Protein AF-A0A7W9FIA7-F1 (afdb_monomer_lite)

pLDDT: mean 78.41, std 21.49, range [33.0, 98.56]

Sequence (270 aa):
MFSPNTTRRLTQAAALANTAAGDHGGQTLPERLDEQHLADILADVSPHAGEARPAGAEPSSSATLRSVRKLRAAIAGIWHDAAAEDAGAALAGINHLLSAAGPVQLILPGGPDGERPGTAATAPHAAGGPAAGSPARTPAVLDAGREGDPAEKELSTAFALALTDVALAGELTRLRTCSGEACDNAFVDLTRNRSKQFCDEANCANRAHVRAYRARRAAEAGDEETGAVSADRAVQQDAVRDRAPDGEGTKPGKKAKKDKGKKKSKKHKK

Radius of gyration: 35.42 Å; chains: 1; bounding box: 115×46×90 Å

Foldseek 3Di:
DDDPLLQQLQQLLLVLLQQDQFFAQNDGDHRRDDQVNLVVSLCSLCVPVVLLDPPPPPGDDPQLSVLSVVVSVLSLQLLVCLQVVNLVSNVVSLVVLVVVQPDKDWAFRPDPCSVPPPDDDDDDDDDDDDDDDDSVPGGTDIDTDPPDRRSSNSSSVSNSVSSVVCSVVVNSNQFHAAPADRRRRTDGQPDPVSPDRHDVPNPRVVVVVVVVVVVVVVVVVVVVVVVVVVVVVVVVVVVVVPDDDDDDDDDDDDDDDDDDDDDDDDDYDD

Secondary structure (DSSP, 8-state):
---HHHHHHHHHHHHHHHTSSEEETTEEE-----HHHHHHHHHHH-TTGGGTS-TT--S--HHHHHHHHHHHHHHHHHHHHHHTT-HHHHHHHHHHHHHHH-S-EEE-TTSGGGS-TT----------------GGGSPPEEEPPSSS-HHHHHHHHHHHHHHHHHHHTT-GGGEEE--STT---EEE--STTS---S-TTTTHHHHHHHHHHHHHHHHHHHHHHHHHHHHHHHHHHHHHHT-PPP------------------------

Structure (mmCIF, N/CA/C/O backbone):
data_AF-A0A7W9FIA7-F1
#
_entry.id   AF-A0A7W9FIA7-F1
#
loop_
_atom_site.group_PDB
_atom_site.id
_atom_site.type_symbol
_atom_site.label_atom_id
_atom_site.label_alt_id
_atom_site.label_comp_id
_atom_site.label_asym_id
_atom_site.label_entity_id
_atom_site.label_seq_id
_atom_site.pdbx_PDB_ins_code
_atom_site.Cartn_x
_atom_site.Cartn_y
_atom_site.Cartn_z
_atom_site.occupancy
_atom_site.B_iso_or_equiv
_atom_site.auth_seq_id
_atom_site.auth_comp_id
_atom_site.auth_asym_id
_atom_site.auth_atom_id
_atom_site.pdbx_PDB_model_num
ATOM 1 N N . MET A 1 1 ? 6.709 -14.454 8.652 1.00 81.25 1 MET A N 1
ATOM 2 C CA . MET A 1 1 ? 7.234 -13.074 8.750 1.00 81.25 1 MET A CA 1
ATOM 3 C C . MET A 1 1 ? 8.012 -12.830 7.474 1.00 81.25 1 MET A C 1
ATOM 5 O O . MET A 1 1 ? 8.758 -13.724 7.092 1.00 81.25 1 MET A O 1
ATOM 9 N N . PHE A 1 2 ? 7.759 -11.728 6.771 1.00 93.75 2 PHE A N 1
ATOM 10 C CA . PHE A 1 2 ? 8.399 -11.470 5.479 1.00 93.75 2 PHE A CA 1
ATOM 11 C C . PHE A 1 2 ? 9.890 -11.173 5.645 1.00 93.75 2 PHE A C 1
ATOM 13 O O . PHE A 1 2 ? 10.345 -10.856 6.747 1.00 93.75 2 PHE A O 1
ATOM 20 N N . SER A 1 3 ? 10.650 -11.253 4.551 1.00 93.94 3 SER A N 1
ATOM 21 C CA . SER A 1 3 ? 12.048 -10.821 4.571 1.00 93.94 3 SER A CA 1
ATOM 22 C C . SER A 1 3 ? 12.147 -9.333 4.965 1.00 93.94 3 SER A C 1
ATOM 24 O O . SER A 1 3 ? 11.195 -8.572 4.737 1.00 93.94 3 SER A O 1
ATOM 26 N N . PRO A 1 4 ? 13.278 -8.868 5.530 1.00 92.38 4 PRO A N 1
ATOM 27 C CA . PRO A 1 4 ? 13.478 -7.445 5.806 1.00 92.38 4 PRO A CA 1
ATOM 28 C C . PRO A 1 4 ? 13.307 -6.563 4.560 1.00 92.38 4 PRO A C 1
ATOM 30 O O . PRO A 1 4 ? 12.749 -5.472 4.650 1.00 92.38 4 PRO A O 1
ATOM 33 N N . ASN A 1 5 ? 13.721 -7.056 3.388 1.00 89.88 5 ASN A N 1
ATOM 34 C CA . ASN A 1 5 ? 13.588 -6.334 2.125 1.00 89.88 5 ASN A CA 1
ATOM 35 C C . ASN A 1 5 ? 12.118 -6.217 1.686 1.00 89.88 5 ASN A C 1
ATOM 37 O O . ASN A 1 5 ? 11.644 -5.110 1.440 1.00 89.88 5 ASN A O 1
ATOM 41 N N . THR A 1 6 ? 11.376 -7.331 1.696 1.00 94.38 6 THR A N 1
ATOM 42 C CA . THR A 1 6 ? 9.929 -7.360 1.421 1.00 94.38 6 THR A CA 1
ATOM 43 C C . THR A 1 6 ? 9.187 -6.421 2.374 1.00 94.38 6 THR A C 1
ATOM 45 O O . THR A 1 6 ? 8.389 -5.596 1.945 1.00 94.38 6 THR A O 1
ATOM 48 N N . THR A 1 7 ? 9.506 -6.481 3.670 1.00 95.88 7 THR A N 1
ATOM 49 C CA . THR A 1 7 ? 8.898 -5.624 4.699 1.00 95.88 7 THR A CA 1
ATOM 50 C C . THR A 1 7 ? 9.146 -4.142 4.421 1.00 95.88 7 THR A C 1
ATOM 52 O O . THR A 1 7 ? 8.212 -3.345 4.465 1.00 95.88 7 THR A O 1
ATOM 55 N N . ARG A 1 8 ? 10.389 -3.765 4.093 1.00 94.38 8 ARG A N 1
ATOM 56 C CA . ARG A 1 8 ? 10.744 -2.384 3.745 1.00 94.38 8 ARG A CA 1
ATOM 57 C C . ARG A 1 8 ? 9.970 -1.898 2.518 1.00 94.38 8 ARG A C 1
ATOM 59 O O . ARG A 1 8 ? 9.374 -0.828 2.579 1.00 94.38 8 ARG A O 1
ATOM 66 N N . ARG A 1 9 ? 9.914 -2.701 1.451 1.00 95.31 9 ARG A N 1
ATOM 67 C CA . ARG A 1 9 ? 9.201 -2.363 0.207 1.00 95.31 9 ARG A CA 1
ATOM 68 C C . ARG A 1 9 ? 7.697 -2.219 0.402 1.00 95.31 9 ARG A C 1
ATOM 70 O O . ARG A 1 9 ? 7.098 -1.314 -0.163 1.00 95.31 9 ARG A O 1
ATOM 77 N N . LEU A 1 10 ? 7.092 -3.065 1.231 1.00 97.25 10 LEU A N 1
ATOM 78 C CA . LEU A 1 10 ? 5.679 -2.954 1.593 1.00 97.25 10 LEU A CA 1
ATOM 79 C C . LEU A 1 10 ? 5.378 -1.649 2.341 1.00 97.25 10 LEU A C 1
ATOM 81 O O . LEU A 1 10 ? 4.408 -0.965 2.022 1.00 97.25 10 LEU A O 1
ATOM 85 N N . THR A 1 11 ? 6.226 -1.278 3.304 1.00 96.44 11 THR A N 1
ATOM 86 C CA . THR A 1 11 ? 6.101 0.001 4.017 1.00 96.44 11 THR A CA 1
ATOM 87 C C . THR A 1 11 ? 6.287 1.189 3.071 1.00 96.44 11 THR A C 1
ATOM 89 O O . THR A 1 11 ? 5.536 2.155 3.160 1.00 96.44 11 THR A O 1
ATOM 92 N N . GLN A 1 12 ? 7.235 1.112 2.133 1.00 95.94 12 GLN A N 1
ATOM 93 C CA . GLN A 1 12 ? 7.454 2.147 1.116 1.00 95.94 12 GLN A CA 1
ATOM 94 C C . GLN A 1 12 ? 6.272 2.276 0.146 1.00 95.94 12 GLN A C 1
ATOM 96 O O . GLN A 1 12 ? 5.863 3.390 -0.162 1.00 95.94 12 GLN A O 1
ATOM 101 N N . ALA A 1 13 ? 5.678 1.163 -0.293 1.00 97.69 13 ALA A N 1
ATOM 102 C CA . ALA A 1 13 ? 4.481 1.177 -1.132 1.00 97.69 13 ALA A CA 1
ATOM 103 C C . ALA A 1 13 ? 3.293 1.840 -0.414 1.00 97.69 13 ALA A C 1
ATOM 105 O O . ALA A 1 13 ? 2.605 2.673 -1.004 1.00 97.69 13 ALA A O 1
ATOM 106 N N . ALA A 1 14 ? 3.094 1.529 0.873 1.00 97.94 14 ALA A N 1
ATOM 107 C CA . ALA A 1 14 ? 2.083 2.185 1.700 1.00 97.94 14 ALA A CA 1
ATOM 108 C C . ALA A 1 14 ? 2.365 3.690 1.863 1.00 97.94 14 ALA A C 1
ATOM 110 O O . ALA A 1 14 ? 1.461 4.502 1.696 1.00 97.94 14 ALA A O 1
ATOM 111 N N . ALA A 1 15 ? 3.619 4.076 2.122 1.00 96.31 15 ALA A N 1
ATOM 112 C CA . ALA A 1 15 ? 4.010 5.481 2.215 1.00 96.31 15 ALA A CA 1
ATOM 113 C C . ALA A 1 15 ? 3.753 6.232 0.898 1.00 96.31 15 ALA A C 1
ATOM 115 O O . ALA A 1 15 ? 3.172 7.315 0.917 1.00 96.31 15 ALA A O 1
ATOM 116 N N . LEU A 1 16 ? 4.092 5.629 -0.251 1.00 97.50 16 LEU A N 1
ATOM 117 C CA . LEU A 1 16 ? 3.770 6.187 -1.562 1.00 97.50 16 LEU A CA 1
ATOM 118 C C . LEU A 1 16 ? 2.255 6.361 -1.717 1.00 97.50 16 LEU A C 1
ATOM 120 O O . LEU A 1 16 ? 1.829 7.450 -2.092 1.00 97.50 16 LEU A O 1
ATOM 124 N N . ALA A 1 17 ? 1.444 5.343 -1.403 1.00 97.75 17 ALA A N 1
ATOM 125 C CA . ALA A 1 17 ? -0.022 5.428 -1.437 1.00 97.75 17 ALA A CA 1
ATOM 126 C C . ALA A 1 17 ? -0.551 6.607 -0.605 1.00 97.75 17 ALA A C 1
ATOM 128 O O . ALA A 1 17 ? -1.396 7.370 -1.077 1.00 97.75 17 ALA A O 1
ATOM 129 N N . ASN A 1 18 ? 0.025 6.820 0.577 1.00 97.50 18 ASN A N 1
ATOM 130 C CA . ASN A 1 18 ? -0.406 7.853 1.512 1.00 97.50 18 ASN A CA 1
ATOM 131 C C . ASN A 1 18 ? -0.078 9.279 1.062 1.00 97.50 18 ASN A C 1
ATOM 133 O O . ASN A 1 18 ? -0.635 10.210 1.629 1.00 97.50 18 ASN A O 1
ATOM 137 N N . THR A 1 19 ? 0.757 9.486 0.037 1.00 97.12 19 THR A N 1
ATOM 138 C CA . THR A 1 19 ? 1.043 10.832 -0.508 1.00 97.12 19 THR A CA 1
ATOM 139 C C . THR A 1 19 ? -0.122 11.461 -1.281 1.00 97.12 19 THR A C 1
ATOM 141 O O . THR A 1 19 ? -0.045 12.638 -1.637 1.00 97.12 19 THR A O 1
ATOM 144 N N . ALA A 1 20 ? -1.176 10.695 -1.584 1.00 97.19 20 ALA A N 1
ATOM 145 C CA . ALA A 1 20 ? -2.362 11.211 -2.259 1.00 97.19 20 ALA A CA 1
ATOM 146 C C . ALA A 1 20 ? -3.041 12.326 -1.447 1.00 97.19 20 ALA A C 1
ATOM 148 O O . ALA A 1 20 ? -2.877 12.414 -0.234 1.00 97.19 20 ALA A O 1
ATOM 149 N N . ALA A 1 21 ? -3.806 13.181 -2.128 1.00 97.00 21 ALA A N 1
ATOM 150 C CA . ALA A 1 21 ? -4.705 14.102 -1.443 1.00 97.00 21 ALA A CA 1
ATOM 151 C C . ALA A 1 21 ? -5.824 13.315 -0.744 1.00 97.00 21 ALA A C 1
ATOM 153 O O . ALA A 1 21 ? -6.321 12.338 -1.309 1.00 97.00 21 ALA A O 1
ATOM 154 N N . GLY A 1 22 ? -6.251 13.766 0.431 1.00 96.31 22 GLY A N 1
ATOM 155 C CA . GLY A 1 22 ? -7.293 13.086 1.197 1.00 96.31 22 GLY A CA 1
ATOM 156 C C . GLY A 1 22 ? -7.186 13.345 2.689 1.00 96.31 22 GLY A C 1
ATOM 157 O O . GLY A 1 22 ? -6.478 14.256 3.124 1.00 96.31 22 GLY A O 1
ATOM 158 N N . ASP A 1 23 ? -7.903 12.548 3.471 1.00 97.31 23 ASP A N 1
ATOM 159 C CA . ASP A 1 23 ? -7.892 12.671 4.918 1.00 97.31 23 ASP A CA 1
ATOM 160 C C . ASP A 1 23 ? -6.735 11.867 5.525 1.00 97.31 23 ASP A C 1
ATOM 162 O O . ASP A 1 23 ? -6.577 10.669 5.299 1.00 97.31 23 ASP A O 1
ATOM 166 N N . HIS A 1 24 ? -5.922 12.529 6.344 1.00 96.69 24 HIS A N 1
ATOM 167 C CA . HIS A 1 24 ? -4.759 11.962 7.015 1.00 96.69 24 HIS A CA 1
ATOM 168 C C . HIS A 1 24 ? -4.768 12.376 8.487 1.00 96.69 24 HIS A C 1
ATOM 170 O O . HIS A 1 24 ? -4.378 13.480 8.867 1.00 96.69 24 HIS A O 1
ATOM 176 N N . GLY A 1 25 ? -5.230 11.471 9.348 1.00 93.94 25 GLY A N 1
ATOM 177 C CA . GLY A 1 25 ? -5.204 11.648 10.800 1.00 93.94 25 GLY A CA 1
ATOM 178 C C . GLY A 1 25 ? -5.944 12.883 11.307 1.00 93.94 25 GLY A C 1
ATOM 179 O O . GLY A 1 25 ? -5.463 13.552 12.221 1.00 93.94 25 GLY A O 1
ATOM 180 N N . GLY A 1 26 ? -7.134 13.154 10.776 1.00 93.69 26 GLY A N 1
ATOM 181 C CA . GLY A 1 26 ? -7.979 14.274 11.185 1.00 93.69 26 GLY A CA 1
ATOM 182 C C . GLY A 1 26 ? -7.749 15.564 10.406 1.00 93.69 26 GLY A C 1
ATOM 183 O O . GLY A 1 26 ? -8.310 16.589 10.789 1.00 93.69 26 GLY A O 1
ATOM 184 N N . GLN A 1 27 ? -6.916 15.537 9.368 1.00 93.88 27 GLN A N 1
ATOM 185 C CA . GLN A 1 27 ? -6.635 16.680 8.505 1.00 93.88 27 GLN A CA 1
ATOM 186 C C . GLN A 1 27 ? -6.808 16.277 7.047 1.00 93.88 27 GLN A C 1
ATOM 188 O O . GLN A 1 27 ? -6.265 15.258 6.635 1.00 93.88 27 GLN A O 1
ATOM 193 N N . THR A 1 28 ? -7.485 17.098 6.252 1.00 97.00 28 THR A N 1
ATOM 194 C CA . THR A 1 28 ? -7.482 16.938 4.796 1.00 97.00 28 THR A CA 1
ATOM 195 C C . THR A 1 28 ? -6.206 17.568 4.243 1.00 97.00 28 THR A C 1
ATOM 197 O O . THR A 1 28 ? -6.028 18.786 4.324 1.00 97.00 28 THR A O 1
ATOM 200 N N . LEU A 1 29 ? -5.294 16.751 3.719 1.00 96.25 29 LEU A N 1
ATOM 201 C CA . LEU A 1 29 ? -4.033 17.209 3.136 1.00 96.25 29 LEU A CA 1
ATOM 202 C C . LEU A 1 29 ? -4.127 17.237 1.603 1.00 96.25 29 LEU A C 1
ATOM 204 O O . LEU A 1 29 ? -4.832 16.416 1.008 1.00 96.25 29 LEU A O 1
ATOM 208 N N . PRO A 1 30 ? -3.409 18.163 0.942 1.00 96.94 30 PRO A N 1
ATOM 209 C CA . PRO A 1 30 ? -3.307 18.170 -0.510 1.00 96.94 30 PRO A CA 1
ATOM 210 C C . PRO A 1 30 ? -2.441 17.006 -1.013 1.00 96.94 30 PRO A C 1
ATOM 212 O O . PRO A 1 30 ? -1.851 16.256 -0.239 1.00 96.94 30 PRO A O 1
ATOM 215 N N . GLU A 1 31 ? -2.341 16.895 -2.336 1.00 95.75 31 GLU A N 1
ATOM 216 C CA . GLU A 1 31 ? -1.360 16.059 -3.032 1.00 95.75 31 GLU A CA 1
ATOM 217 C C . GLU A 1 31 ? 0.066 16.391 -2.552 1.00 95.75 31 GLU A C 1
ATOM 219 O O . GLU A 1 31 ? 0.477 17.549 -2.635 1.00 95.75 31 GLU A O 1
ATOM 224 N N . ARG A 1 32 ? 0.809 15.392 -2.051 1.00 95.62 32 ARG A N 1
ATOM 225 C CA . ARG A 1 32 ? 2.154 15.565 -1.459 1.00 95.62 32 ARG A CA 1
ATOM 226 C C . ARG A 1 32 ? 3.286 14.944 -2.277 1.00 95.62 32 ARG A C 1
ATOM 228 O O . ARG A 1 32 ? 4.440 15.045 -1.867 1.00 95.62 32 ARG A O 1
ATOM 235 N N . LEU A 1 33 ? 2.981 14.273 -3.391 1.00 95.62 33 LEU A N 1
ATOM 236 C CA . LEU A 1 33 ? 4.002 13.724 -4.280 1.00 95.62 33 LE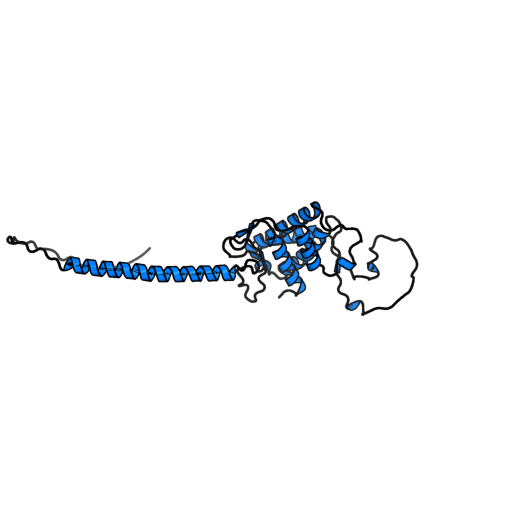U A CA 1
ATOM 237 C C . LEU A 1 33 ? 4.467 14.795 -5.275 1.00 95.62 33 LEU A C 1
ATOM 239 O O . LEU A 1 33 ? 3.781 15.072 -6.269 1.00 95.62 33 LEU A O 1
ATOM 243 N N . ASP A 1 34 ? 5.640 15.361 -5.012 1.00 93.25 34 ASP A N 1
ATOM 244 C CA . ASP A 1 34 ? 6.383 16.261 -5.897 1.00 93.25 34 ASP A CA 1
ATOM 245 C C . ASP A 1 34 ? 7.700 15.622 -6.382 1.00 93.25 34 ASP A C 1
ATOM 247 O O . ASP A 1 34 ? 7.972 14.448 -6.123 1.00 93.25 34 ASP A O 1
ATOM 251 N N . GLU A 1 35 ? 8.486 16.373 -7.158 1.00 89.62 35 GLU A N 1
ATOM 252 C CA . GLU A 1 35 ? 9.727 15.886 -7.776 1.00 89.62 35 GLU A CA 1
ATOM 253 C C . GLU A 1 35 ? 10.786 15.504 -6.733 1.00 89.62 35 GLU A C 1
ATOM 255 O O . GLU A 1 35 ? 11.460 14.485 -6.891 1.00 89.62 35 GLU A O 1
ATOM 260 N N . GLN A 1 36 ? 10.895 16.277 -5.646 1.00 89.06 36 GLN A N 1
ATOM 261 C CA . GLN A 1 36 ? 11.854 16.013 -4.576 1.00 89.06 36 GLN A CA 1
ATOM 262 C C . GLN A 1 36 ? 11.455 14.761 -3.794 1.00 89.06 36 GLN A C 1
ATOM 264 O O . GLN A 1 36 ? 12.271 13.864 -3.600 1.00 89.06 36 GLN A O 1
ATOM 269 N N . HIS A 1 37 ? 10.181 14.656 -3.419 1.00 91.31 37 HIS A N 1
ATOM 270 C CA . HIS A 1 37 ? 9.662 13.497 -2.703 1.00 91.31 37 HIS A CA 1
ATOM 271 C C . HIS A 1 37 ? 9.796 12.217 -3.543 1.00 91.31 37 HIS A C 1
ATOM 273 O O . HIS A 1 37 ? 10.133 11.156 -3.019 1.00 91.31 37 HIS A O 1
ATOM 279 N N . LEU A 1 38 ? 9.580 12.299 -4.862 1.00 91.56 38 LEU A N 1
ATOM 280 C CA . LEU A 1 38 ? 9.822 11.174 -5.764 1.00 91.56 38 LEU A CA 1
ATOM 281 C C . LEU A 1 38 ? 11.303 10.766 -5.787 1.00 91.56 38 LEU A C 1
ATOM 283 O O . LEU A 1 38 ? 11.600 9.570 -5.746 1.00 91.56 38 LEU A O 1
ATOM 287 N N . ALA A 1 39 ? 12.225 11.729 -5.849 1.00 88.31 39 ALA A N 1
ATOM 288 C CA . ALA A 1 39 ? 13.659 11.448 -5.820 1.00 88.31 39 ALA A CA 1
ATOM 289 C C . ALA A 1 39 ? 14.071 10.736 -4.521 1.00 88.31 39 ALA A C 1
ATOM 291 O O . ALA A 1 39 ? 14.795 9.739 -4.578 1.00 88.31 39 ALA A O 1
ATOM 292 N N . ASP A 1 40 ? 13.543 11.184 -3.379 1.00 89.38 40 ASP A N 1
ATOM 293 C CA . ASP A 1 40 ? 13.797 10.571 -2.074 1.00 89.38 40 ASP A CA 1
ATOM 294 C C . ASP A 1 40 ? 13.293 9.116 -2.035 1.00 89.38 40 ASP A C 1
ATOM 296 O O . ASP A 1 40 ? 14.033 8.212 -1.647 1.00 89.38 40 ASP A O 1
ATOM 300 N N . ILE A 1 41 ? 12.072 8.859 -2.526 1.00 90.50 41 ILE A N 1
ATOM 301 C CA . ILE A 1 41 ? 11.492 7.506 -2.605 1.00 90.50 41 ILE A CA 1
ATOM 302 C C . ILE A 1 41 ? 12.340 6.584 -3.493 1.00 90.50 41 ILE A C 1
ATOM 304 O O . ILE A 1 41 ? 12.569 5.429 -3.132 1.00 90.50 41 ILE A O 1
ATOM 308 N N . LEU A 1 42 ? 12.805 7.063 -4.651 1.00 88.00 42 LEU A N 1
ATOM 309 C CA . LEU A 1 42 ? 13.625 6.268 -5.573 1.00 88.00 42 LEU A CA 1
ATOM 310 C C . LEU A 1 42 ? 14.992 5.924 -4.975 1.00 88.00 42 LEU A C 1
ATOM 312 O O . LEU A 1 42 ? 15.408 4.765 -5.038 1.00 88.00 42 LEU A O 1
ATOM 316 N N . ALA A 1 43 ? 15.659 6.901 -4.352 1.00 85.25 43 ALA A N 1
ATOM 317 C CA . ALA A 1 43 ? 16.921 6.683 -3.645 1.00 85.25 43 ALA A CA 1
ATOM 318 C C . ALA A 1 43 ? 16.768 5.624 -2.544 1.00 85.25 43 ALA A C 1
ATOM 320 O O . ALA A 1 43 ? 17.650 4.791 -2.324 1.00 85.25 43 ALA A O 1
ATOM 321 N N . ASP A 1 44 ? 15.609 5.613 -1.893 1.00 84.44 44 ASP A N 1
ATOM 322 C CA . ASP A 1 44 ? 15.274 4.630 -0.886 1.00 84.44 44 ASP A CA 1
ATOM 323 C C . ASP A 1 44 ? 14.992 3.244 -1.485 1.00 84.44 44 ASP A C 1
ATOM 325 O O . ASP A 1 44 ? 15.522 2.241 -1.004 1.00 84.44 44 ASP A O 1
ATOM 329 N N . VAL A 1 45 ? 14.162 3.125 -2.518 1.00 84.06 45 VAL A N 1
ATOM 330 C CA . VAL A 1 45 ? 13.793 1.819 -3.098 1.00 84.06 45 VAL A CA 1
ATOM 331 C C . VAL A 1 45 ? 15.005 1.107 -3.706 1.00 84.06 45 VAL A C 1
ATOM 333 O O . VAL A 1 45 ? 15.155 -0.107 -3.514 1.00 84.06 45 VAL A O 1
ATOM 336 N N . SER A 1 46 ? 15.902 1.866 -4.335 1.00 74.12 46 SER A N 1
ATOM 337 C CA . SER A 1 46 ? 17.089 1.348 -5.011 1.00 74.12 46 SER A CA 1
ATOM 338 C C . SER A 1 46 ? 18.351 2.132 -4.635 1.00 74.12 46 SER A C 1
ATOM 340 O O . SER A 1 46 ? 18.877 2.903 -5.441 1.00 74.12 46 SER A O 1
ATOM 342 N N . PRO A 1 47 ? 18.930 1.879 -3.448 1.00 66.00 47 PRO A N 1
ATOM 343 C CA . PRO A 1 47 ? 20.113 2.608 -2.983 1.00 66.00 47 PRO A CA 1
ATOM 344 C C . PRO A 1 47 ? 21.350 2.395 -3.872 1.00 66.00 47 PRO A C 1
ATOM 346 O O . PRO A 1 47 ? 22.286 3.186 -3.828 1.00 66.00 47 PRO A O 1
ATOM 349 N N . HIS A 1 48 ? 21.352 1.340 -4.696 1.00 59.09 48 HIS A N 1
ATOM 350 C CA . HIS A 1 48 ? 22.444 0.987 -5.608 1.00 59.09 48 HIS A CA 1
ATOM 351 C C . HIS A 1 48 ? 22.157 1.321 -7.084 1.00 59.09 48 HIS A C 1
ATOM 353 O O . HIS A 1 48 ? 22.995 1.054 -7.941 1.00 59.09 48 HIS A O 1
ATOM 359 N N . ALA A 1 49 ? 21.001 1.913 -7.417 1.00 55.59 49 ALA A N 1
ATOM 360 C CA . ALA A 1 49 ? 20.675 2.262 -8.807 1.00 55.59 49 ALA A CA 1
ATOM 361 C C . ALA A 1 49 ? 21.570 3.377 -9.376 1.00 55.59 49 ALA A C 1
ATOM 363 O O . ALA A 1 49 ? 21.782 3.435 -10.588 1.00 55.59 49 ALA A O 1
ATOM 364 N N . GLY A 1 50 ? 22.137 4.234 -8.517 1.00 47.25 50 GLY A N 1
ATOM 365 C CA . GLY A 1 50 ? 23.004 5.347 -8.921 1.00 47.25 50 GLY A CA 1
ATOM 366 C C . GLY A 1 50 ? 24.264 4.934 -9.693 1.00 47.25 50 GLY A C 1
ATOM 367 O O . GLY A 1 50 ? 24.775 5.734 -10.469 1.00 47.25 50 GLY A O 1
ATOM 368 N N . GLU A 1 51 ? 24.730 3.690 -9.547 1.00 46.38 51 GLU A N 1
ATOM 369 C CA . GLU A 1 51 ? 25.917 3.173 -10.248 1.00 46.38 51 GLU A CA 1
ATOM 370 C C . GLU A 1 51 ? 25.592 2.580 -11.633 1.00 46.38 51 GLU A C 1
ATOM 372 O O . GLU A 1 51 ? 26.467 2.499 -12.491 1.00 46.38 51 GLU A O 1
ATOM 377 N N . ALA A 1 52 ? 24.333 2.192 -11.873 1.00 42.84 52 ALA A N 1
ATOM 378 C CA . ALA A 1 52 ? 23.881 1.530 -13.104 1.00 42.84 52 ALA A CA 1
ATOM 379 C C . ALA A 1 52 ? 23.014 2.427 -14.011 1.00 42.84 52 ALA A C 1
ATOM 381 O O . ALA A 1 52 ? 22.646 2.027 -15.121 1.00 42.84 52 ALA A O 1
ATOM 382 N N . ARG A 1 53 ? 22.657 3.636 -13.559 1.00 48.31 53 ARG A N 1
ATOM 383 C CA . ARG A 1 53 ? 21.786 4.540 -14.316 1.00 48.31 53 ARG A CA 1
ATOM 384 C C . ARG A 1 53 ? 22.561 5.144 -15.495 1.00 48.31 53 ARG A C 1
ATOM 386 O O . ARG A 1 53 ? 23.616 5.740 -15.280 1.00 48.31 53 ARG A O 1
ATOM 393 N N . PRO A 1 54 ? 22.072 5.026 -16.743 1.00 44.69 54 PRO A N 1
ATOM 394 C CA . PRO A 1 54 ? 22.735 5.659 -17.875 1.00 44.69 54 PRO A CA 1
ATOM 395 C C . PRO A 1 54 ? 22.796 7.174 -17.650 1.00 44.69 54 PRO A C 1
ATOM 397 O O . PRO A 1 54 ? 21.780 7.809 -17.351 1.00 44.69 54 PRO A O 1
ATOM 400 N N . ALA A 1 55 ? 23.997 7.740 -17.785 1.00 35.25 55 ALA A N 1
ATOM 401 C CA . ALA A 1 55 ? 24.233 9.175 -17.704 1.00 35.25 55 ALA A CA 1
ATOM 402 C C . ALA A 1 55 ? 23.328 9.900 -18.721 1.00 35.25 55 ALA A C 1
ATOM 404 O O . ALA A 1 55 ? 23.487 9.717 -19.926 1.00 35.25 55 ALA A O 1
ATOM 405 N N . GLY A 1 56 ? 22.347 10.672 -18.235 1.00 43.00 56 GLY A N 1
ATOM 406 C CA . GLY A 1 56 ? 21.439 11.472 -19.072 1.00 43.00 56 GLY A CA 1
ATOM 407 C C . GLY A 1 56 ? 19.934 11.298 -18.823 1.00 43.00 56 GLY A C 1
ATOM 408 O O . GLY A 1 56 ? 19.144 11.999 -19.450 1.00 43.00 56 GLY A O 1
ATOM 409 N N . ALA A 1 57 ? 19.501 10.408 -17.922 1.00 51.69 57 ALA A N 1
ATOM 410 C CA . ALA A 1 57 ? 18.098 10.353 -17.497 1.00 51.69 57 ALA A CA 1
ATOM 411 C C . ALA A 1 57 ? 17.810 11.455 -16.463 1.00 51.69 57 ALA A C 1
ATOM 413 O O . ALA A 1 57 ? 17.853 11.186 -15.259 1.00 51.69 57 ALA A O 1
ATOM 414 N N . GLU A 1 58 ? 17.551 12.677 -16.942 1.00 49.47 58 GLU A N 1
ATOM 415 C CA . GLU A 1 58 ? 17.091 13.818 -16.135 1.00 49.47 58 GLU A CA 1
ATOM 416 C C . GLU A 1 58 ? 16.009 13.354 -15.136 1.00 49.47 58 GLU A C 1
ATOM 418 O O . GLU A 1 58 ? 14.994 12.775 -15.549 1.00 49.47 58 GLU A O 1
ATOM 423 N N . PRO A 1 59 ? 16.230 13.509 -13.820 1.00 51.78 59 PRO A N 1
ATOM 424 C CA . PRO A 1 59 ? 15.270 13.077 -12.823 1.00 51.78 59 PRO A CA 1
ATOM 425 C C . PRO A 1 59 ? 14.027 13.968 -12.882 1.00 51.78 59 PRO A C 1
ATOM 427 O O . PRO A 1 59 ? 14.102 15.182 -12.766 1.00 51.78 59 PRO A O 1
ATOM 430 N N . SER A 1 60 ? 12.879 13.306 -13.013 1.00 64.69 60 SER A N 1
ATOM 431 C CA . SER A 1 60 ? 11.537 13.839 -12.786 1.00 64.69 60 SER A CA 1
ATOM 432 C C . SER A 1 60 ? 11.070 14.942 -13.740 1.00 64.69 60 SER A C 1
ATOM 434 O O . SER A 1 60 ? 11.106 16.128 -13.448 1.00 64.69 60 SER A O 1
ATOM 436 N N . SER A 1 61 ? 10.485 14.518 -14.862 1.00 78.94 61 SER A N 1
ATOM 437 C CA . SER A 1 61 ? 9.605 15.381 -15.655 1.00 78.94 61 SER A CA 1
ATOM 438 C C . SER A 1 61 ? 8.172 15.375 -15.094 1.00 78.94 61 SER A C 1
ATOM 440 O O . SER A 1 61 ? 7.739 14.422 -14.441 1.00 78.94 61 SER A O 1
ATOM 442 N N . SER A 1 62 ? 7.355 16.373 -15.447 1.00 85.69 62 SER A N 1
ATOM 443 C CA . SER A 1 62 ? 5.909 16.359 -15.144 1.00 85.69 62 SER A CA 1
ATOM 444 C C . SER A 1 62 ? 5.172 15.109 -15.672 1.00 85.69 62 SER A C 1
ATOM 446 O O . SER A 1 62 ? 4.125 14.728 -15.136 1.00 85.69 62 SER A O 1
ATOM 448 N N . ALA A 1 63 ? 5.708 14.446 -16.705 1.00 90.25 63 ALA A N 1
ATOM 449 C CA . ALA A 1 63 ? 5.197 13.177 -17.217 1.00 90.25 63 ALA A CA 1
ATOM 450 C C . ALA A 1 63 ? 5.534 12.003 -16.282 1.00 90.25 63 ALA A C 1
ATOM 452 O O . ALA A 1 63 ? 4.656 11.186 -16.006 1.00 90.25 63 ALA A O 1
ATOM 453 N N . THR A 1 64 ? 6.748 11.970 -15.726 1.00 91.50 64 THR A N 1
ATOM 454 C CA . THR A 1 64 ? 7.189 10.994 -14.715 1.00 91.50 64 THR A CA 1
ATOM 455 C C . THR A 1 64 ? 6.277 11.030 -13.494 1.00 91.50 64 THR A C 1
ATOM 457 O O . THR A 1 64 ? 5.693 10.011 -13.128 1.00 91.50 64 THR A O 1
ATOM 460 N N . LEU A 1 65 ? 6.044 12.217 -12.921 1.00 94.12 65 LEU A N 1
ATOM 461 C CA . LEU A 1 65 ? 5.122 12.367 -11.789 1.00 94.12 65 LEU A CA 1
ATOM 462 C C . LEU A 1 65 ? 3.711 11.871 -12.119 1.00 94.12 65 LEU A C 1
ATOM 464 O O . LEU A 1 65 ? 3.054 11.262 -11.278 1.00 94.12 65 LEU A O 1
ATOM 468 N N . ARG A 1 66 ? 3.229 12.095 -13.346 1.00 95.06 66 ARG A N 1
ATOM 469 C CA . ARG A 1 66 ? 1.912 11.608 -13.778 1.00 95.06 66 ARG A CA 1
ATOM 470 C C . ARG A 1 66 ? 1.858 10.079 -13.812 1.00 95.06 66 ARG A C 1
ATOM 472 O O . ARG A 1 66 ? 0.885 9.504 -13.325 1.00 95.06 66 ARG A O 1
ATOM 479 N N . SER A 1 67 ? 2.895 9.435 -14.342 1.00 93.75 67 SER A N 1
ATOM 480 C CA . SER A 1 67 ? 3.024 7.974 -14.364 1.00 93.75 67 SER A CA 1
ATOM 481 C C . SER A 1 67 ? 3.084 7.396 -12.949 1.00 93.75 67 SER A C 1
ATOM 483 O O . SER A 1 67 ? 2.317 6.489 -12.627 1.00 93.75 67 SER A O 1
ATOM 485 N N . VAL A 1 68 ? 3.892 7.982 -12.059 1.00 95.62 68 VAL A N 1
ATOM 486 C CA . VAL A 1 68 ? 4.000 7.520 -10.666 1.00 95.62 68 VAL A CA 1
ATOM 487 C C . VAL A 1 68 ? 2.705 7.757 -9.882 1.00 95.62 68 VAL A C 1
ATOM 489 O O . VAL A 1 68 ? 2.300 6.897 -9.107 1.00 95.62 68 VAL A O 1
ATOM 492 N N . ARG A 1 69 ? 1.976 8.856 -10.115 1.00 96.94 69 ARG A N 1
ATOM 493 C CA . ARG A 1 69 ? 0.647 9.069 -9.506 1.00 96.94 69 ARG A CA 1
ATOM 494 C C . ARG A 1 69 ? -0.373 8.021 -9.958 1.00 96.94 69 ARG A C 1
ATOM 496 O O . ARG A 1 69 ? -1.198 7.596 -9.151 1.00 96.94 69 ARG A O 1
ATOM 503 N N . LYS A 1 70 ? -0.306 7.570 -11.217 1.00 96.44 70 LYS A N 1
ATOM 504 C CA . LYS A 1 70 ? -1.138 6.463 -11.716 1.00 96.44 7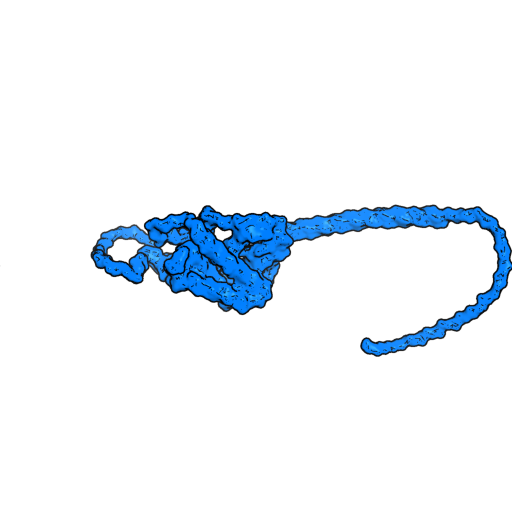0 LYS A CA 1
ATOM 505 C C . LYS A 1 70 ? -0.776 5.142 -11.030 1.00 96.44 70 LYS A C 1
ATOM 507 O O . LYS A 1 70 ? -1.676 4.437 -10.579 1.00 96.44 70 LYS A O 1
ATOM 512 N N . LEU A 1 71 ? 0.518 4.842 -10.901 1.00 96.56 71 LEU A N 1
ATOM 513 C CA . LEU A 1 71 ? 1.009 3.686 -10.143 1.00 96.56 71 LEU A CA 1
ATOM 514 C C . LEU A 1 71 ? 0.535 3.736 -8.684 1.00 96.56 71 LEU A C 1
ATOM 516 O O . LEU A 1 71 ? -0.024 2.765 -8.181 1.00 96.56 71 LEU A O 1
ATOM 520 N N . ARG A 1 72 ? 0.682 4.886 -8.022 1.00 97.62 72 ARG A N 1
ATOM 521 C CA . ARG A 1 72 ? 0.214 5.106 -6.651 1.00 97.62 72 ARG A CA 1
ATOM 522 C C . ARG A 1 72 ? -1.276 4.811 -6.500 1.00 97.62 72 ARG A C 1
ATOM 524 O O . ARG A 1 72 ? -1.657 4.150 -5.542 1.00 97.62 72 ARG A O 1
ATOM 531 N N . ALA A 1 73 ? -2.112 5.283 -7.426 1.00 97.62 73 ALA A N 1
ATOM 532 C CA . ALA A 1 73 ? -3.547 5.014 -7.388 1.00 97.62 73 ALA A CA 1
ATOM 533 C C . ALA A 1 73 ? -3.852 3.508 -7.495 1.00 97.62 73 ALA A C 1
ATOM 535 O O . ALA A 1 73 ? -4.703 3.007 -6.765 1.00 97.62 73 ALA A O 1
ATOM 536 N N . ALA A 1 74 ? -3.121 2.774 -8.342 1.00 97.88 74 ALA A N 1
ATOM 537 C CA . ALA A 1 74 ? -3.249 1.319 -8.433 1.00 97.88 74 ALA A CA 1
ATOM 538 C C . ALA A 1 74 ? -2.831 0.617 -7.127 1.00 97.88 74 ALA A C 1
ATOM 540 O O . ALA A 1 74 ? -3.528 -0.278 -6.659 1.00 97.88 74 ALA A O 1
ATOM 541 N N . ILE A 1 75 ? -1.734 1.059 -6.503 1.00 98.25 75 ILE A N 1
ATOM 542 C CA . ILE A 1 75 ? -1.277 0.550 -5.200 1.00 98.25 75 ILE A CA 1
ATOM 543 C C . ILE A 1 75 ? -2.330 0.814 -4.115 1.00 98.25 75 ILE A C 1
ATOM 545 O O . ILE A 1 75 ? -2.691 -0.103 -3.384 1.00 98.25 75 ILE A O 1
ATOM 549 N N . ALA A 1 76 ? -2.866 2.034 -4.031 1.00 97.88 76 ALA A N 1
ATOM 550 C CA . ALA A 1 76 ? -3.912 2.378 -3.069 1.00 97.88 76 ALA A CA 1
ATOM 551 C C . ALA A 1 76 ? -5.172 1.512 -3.251 1.00 97.88 76 ALA A C 1
ATOM 553 O O . ALA A 1 76 ? -5.742 1.052 -2.263 1.00 97.88 76 ALA A O 1
ATOM 554 N N . GLY A 1 77 ? -5.555 1.222 -4.502 1.00 98.12 77 GLY A N 1
ATOM 555 C CA . GLY A 1 77 ? -6.650 0.302 -4.822 1.00 98.12 77 GLY A CA 1
ATOM 556 C C . GLY A 1 77 ? -6.443 -1.102 -4.248 1.00 98.12 77 GLY A C 1
ATOM 557 O O . GLY A 1 77 ? -7.341 -1.633 -3.609 1.00 98.12 77 GLY A O 1
ATOM 558 N N . ILE A 1 78 ? -5.233 -1.663 -4.356 1.00 98.56 78 ILE A N 1
ATOM 559 C CA . ILE A 1 78 ? -4.913 -2.986 -3.782 1.00 98.56 78 ILE A CA 1
ATOM 560 C C . ILE A 1 78 ? -5.115 -2.999 -2.263 1.00 98.56 78 ILE A C 1
ATOM 562 O O . ILE A 1 78 ? -5.646 -3.966 -1.721 1.00 98.56 78 ILE A O 1
ATOM 566 N N . TRP A 1 79 ? -4.704 -1.934 -1.567 1.00 98.31 79 TRP A N 1
ATOM 567 C CA . TRP A 1 79 ? -4.937 -1.812 -0.124 1.00 98.31 79 TRP A CA 1
ATOM 568 C C . TRP A 1 79 ? -6.419 -1.698 0.214 1.00 98.31 79 TRP A C 1
ATOM 570 O O . TRP A 1 79 ? -6.858 -2.307 1.187 1.00 98.31 79 TRP A O 1
ATOM 580 N N . HIS A 1 80 ? -7.176 -0.931 -0.569 1.00 97.62 80 HIS A N 1
ATOM 581 C CA . HIS A 1 80 ? -8.617 -0.793 -0.394 1.00 97.62 80 HIS A CA 1
ATOM 582 C C . HIS A 1 80 ? -9.329 -2.143 -0.560 1.00 97.62 80 HIS A C 1
ATOM 584 O O . HIS A 1 80 ? -10.087 -2.548 0.320 1.00 97.62 80 HIS A O 1
ATOM 590 N N . ASP A 1 81 ? -9.025 -2.877 -1.629 1.00 98.38 81 ASP A N 1
ATOM 591 C CA . ASP A 1 81 ? -9.637 -4.175 -1.921 1.00 98.38 81 ASP A CA 1
ATOM 592 C C . ASP A 1 81 ? -9.258 -5.229 -0.871 1.00 98.38 81 ASP A C 1
ATOM 594 O O . ASP A 1 81 ? -10.112 -5.967 -0.378 1.00 98.38 81 ASP A O 1
ATOM 598 N N . ALA A 1 82 ? -7.990 -5.251 -0.446 1.00 97.56 82 ALA A N 1
ATOM 599 C CA . ALA A 1 82 ? -7.534 -6.132 0.625 1.00 97.56 82 ALA A CA 1
ATOM 600 C C . ALA A 1 82 ? -8.199 -5.806 1.974 1.00 97.56 82 ALA A C 1
ATOM 602 O O . ALA A 1 82 ? -8.583 -6.721 2.706 1.00 97.56 82 ALA A O 1
ATOM 603 N N . ALA A 1 83 ? -8.379 -4.520 2.296 1.00 94.94 83 ALA A N 1
ATOM 604 C CA . ALA A 1 83 ? -9.074 -4.081 3.504 1.00 94.94 83 ALA A CA 1
ATOM 605 C C . ALA A 1 83 ? -10.581 -4.391 3.468 1.00 94.94 83 ALA A C 1
ATOM 607 O O . ALA A 1 83 ? -11.178 -4.600 4.523 1.00 94.94 83 ALA A O 1
ATOM 608 N N . ALA A 1 84 ? -11.176 -4.459 2.275 1.00 96.00 84 ALA A N 1
ATOM 609 C CA . ALA A 1 84 ? -12.546 -4.917 2.048 1.00 96.00 84 ALA A CA 1
ATOM 610 C C . ALA A 1 84 ? -12.689 -6.454 2.056 1.00 96.00 84 ALA A C 1
ATOM 612 O O . ALA A 1 84 ? -13.778 -6.965 1.805 1.00 96.00 84 ALA A O 1
ATOM 613 N N . GLU A 1 85 ? -11.605 -7.186 2.339 1.00 95.94 85 GLU A N 1
ATOM 614 C CA . GLU A 1 85 ? -11.525 -8.651 2.281 1.00 95.94 85 GLU A CA 1
ATOM 615 C C . GLU A 1 85 ? -11.845 -9.239 0.888 1.00 95.94 85 GLU A C 1
ATOM 617 O O . GLU A 1 85 ? -12.116 -10.434 0.752 1.00 95.94 85 GLU A O 1
ATOM 622 N N . ASP A 1 86 ? -11.733 -8.431 -0.173 1.00 97.81 86 ASP A N 1
ATOM 623 C CA . ASP A 1 86 ? -11.863 -8.877 -1.560 1.00 97.81 86 ASP A CA 1
ATOM 624 C C . ASP A 1 86 ? -10.498 -9.312 -2.109 1.00 97.81 86 ASP A C 1
ATOM 626 O O . ASP A 1 86 ? -9.770 -8.577 -2.785 1.00 97.81 86 ASP A O 1
ATOM 630 N N . ALA A 1 87 ? -10.137 -10.560 -1.810 1.00 97.19 87 ALA A N 1
ATOM 631 C CA . ALA A 1 87 ? -8.897 -11.150 -2.300 1.00 97.19 87 ALA A CA 1
ATOM 632 C C . ALA A 1 87 ? -8.837 -11.210 -3.839 1.00 97.19 87 ALA A C 1
ATOM 634 O O . ALA A 1 87 ? -7.750 -11.122 -4.405 1.00 97.19 87 ALA A O 1
ATOM 635 N N . GLY A 1 88 ? -9.976 -11.352 -4.526 1.00 98.12 88 GLY A N 1
ATOM 636 C CA . GLY A 1 88 ? -10.021 -11.438 -5.985 1.00 98.12 88 GLY A CA 1
ATOM 637 C C . GLY A 1 88 ? -9.629 -10.117 -6.642 1.00 98.12 88 GLY A C 1
ATOM 638 O O . GLY A 1 88 ? -8.752 -10.097 -7.510 1.00 98.12 88 GLY A O 1
ATOM 639 N N . ALA A 1 89 ? -10.226 -9.016 -6.186 1.00 98.12 89 ALA A N 1
ATOM 640 C CA . ALA A 1 89 ? -9.901 -7.672 -6.654 1.00 98.12 89 ALA A CA 1
ATOM 641 C C . ALA A 1 89 ? -8.460 -7.273 -6.294 1.00 98.12 89 ALA A C 1
ATOM 643 O O . ALA A 1 89 ? -7.708 -6.827 -7.166 1.00 98.12 89 ALA A O 1
ATOM 644 N N . ALA A 1 90 ? -8.013 -7.567 -5.066 1.00 98.06 90 ALA A N 1
ATOM 645 C CA . ALA A 1 90 ? -6.634 -7.308 -4.653 1.00 98.06 90 ALA A CA 1
ATOM 646 C C . ALA A 1 90 ? -5.614 -8.048 -5.541 1.00 98.06 90 ALA A C 1
ATOM 648 O O . ALA A 1 90 ? -4.637 -7.452 -6.001 1.00 98.06 90 ALA A O 1
ATOM 649 N N . LEU A 1 91 ? -5.849 -9.332 -5.847 1.00 98.44 91 LEU A N 1
ATOM 650 C CA . LEU A 1 91 ? -4.996 -10.102 -6.759 1.00 98.44 91 LEU A CA 1
ATOM 651 C C . LEU A 1 91 ? -5.039 -9.558 -8.190 1.00 98.44 91 LEU A C 1
ATOM 653 O O . LEU A 1 91 ? -4.005 -9.529 -8.856 1.00 98.44 91 LEU A O 1
ATOM 657 N N . ALA A 1 92 ? -6.197 -9.097 -8.670 1.00 98.31 92 ALA A N 1
ATOM 658 C CA . ALA A 1 92 ? -6.299 -8.449 -9.975 1.00 98.31 92 ALA A CA 1
ATOM 659 C C . ALA A 1 92 ? -5.437 -7.176 -10.041 1.00 98.31 92 ALA A C 1
ATOM 661 O O . ALA A 1 92 ? -4.711 -6.978 -11.018 1.00 98.31 92 ALA A O 1
ATOM 662 N N . GLY A 1 93 ? -5.439 -6.364 -8.980 1.00 97.75 93 GLY A N 1
ATOM 663 C CA . GLY A 1 93 ? -4.561 -5.202 -8.856 1.00 97.75 93 GLY A CA 1
ATOM 664 C C . GLY A 1 93 ? -3.073 -5.578 -8.846 1.00 97.75 93 GLY A C 1
ATOM 665 O O . GLY A 1 93 ? -2.284 -4.983 -9.582 1.00 97.75 93 GLY A O 1
ATOM 666 N N . ILE A 1 94 ? -2.682 -6.611 -8.091 1.00 98.00 94 ILE A N 1
ATOM 667 C CA . ILE A 1 94 ? -1.294 -7.112 -8.070 1.00 98.00 94 ILE A CA 1
ATOM 668 C C . ILE A 1 94 ? -0.872 -7.622 -9.455 1.00 98.00 94 ILE A C 1
ATOM 670 O O . ILE A 1 94 ? 0.210 -7.285 -9.934 1.00 98.00 94 ILE A O 1
ATOM 674 N N . ASN A 1 95 ? -1.735 -8.368 -10.146 1.00 96.62 95 ASN A N 1
ATOM 675 C CA . ASN A 1 95 ? -1.470 -8.855 -11.501 1.00 96.62 95 ASN A CA 1
ATOM 676 C C . ASN A 1 95 ? -1.329 -7.711 -12.513 1.00 96.62 95 ASN A C 1
ATOM 678 O O . ASN A 1 95 ? -0.483 -7.780 -13.410 1.00 96.62 95 ASN A O 1
ATOM 682 N N . HIS A 1 96 ? -2.112 -6.639 -12.364 1.00 94.25 96 HIS A N 1
ATOM 683 C CA . HIS A 1 96 ? -1.946 -5.430 -13.166 1.00 94.25 96 HIS A CA 1
ATOM 684 C C . HIS A 1 96 ? -0.578 -4.780 -12.909 1.00 94.25 96 HIS A C 1
ATOM 686 O O . HIS A 1 96 ? 0.087 -4.385 -13.864 1.00 94.25 96 HIS A O 1
ATOM 692 N N . LEU A 1 97 ? -0.118 -4.704 -11.653 1.00 93.75 97 LEU A N 1
ATOM 693 C CA . LEU A 1 97 ? 1.222 -4.195 -11.334 1.00 93.75 97 LEU A CA 1
ATOM 694 C C . LEU A 1 97 ? 2.338 -5.070 -11.913 1.00 93.75 97 LEU A C 1
ATOM 696 O O . LEU A 1 97 ? 3.281 -4.534 -12.483 1.00 93.75 97 LEU A O 1
ATOM 700 N N . LEU A 1 98 ? 2.222 -6.396 -11.819 1.00 92.19 98 LEU A N 1
ATOM 701 C CA . LEU A 1 98 ? 3.180 -7.329 -12.424 1.00 92.19 98 LEU A CA 1
ATOM 702 C C . LEU A 1 98 ? 3.239 -7.169 -13.948 1.00 92.19 98 LEU A C 1
ATOM 704 O O . LEU A 1 98 ? 4.319 -7.128 -14.531 1.00 92.19 98 LEU A O 1
ATOM 708 N N . SER A 1 99 ? 2.081 -7.020 -14.592 1.00 88.88 99 SER A N 1
ATOM 709 C CA . SER A 1 99 ? 2.003 -6.778 -16.037 1.00 88.88 99 SER A CA 1
ATOM 710 C C . SER A 1 99 ? 2.614 -5.425 -16.411 1.00 88.88 99 SER A C 1
ATOM 712 O O . SER A 1 99 ? 3.319 -5.319 -17.413 1.00 88.88 99 SER A O 1
ATOM 714 N N . ALA A 1 100 ? 2.381 -4.396 -15.589 1.00 84.88 100 ALA A N 1
ATOM 715 C CA . ALA A 1 100 ? 2.957 -3.070 -15.770 1.00 84.88 100 ALA A CA 1
ATOM 716 C C . ALA A 1 100 ? 4.477 -3.058 -15.551 1.00 84.88 100 ALA A C 1
ATOM 718 O O . ALA A 1 100 ? 5.163 -2.373 -16.297 1.00 84.88 100 ALA A O 1
ATOM 719 N N . ALA A 1 101 ? 5.024 -3.837 -14.617 1.00 87.12 101 ALA A N 1
ATOM 720 C CA . ALA A 1 101 ? 6.471 -3.961 -14.417 1.00 87.12 101 ALA A CA 1
ATOM 721 C C . ALA A 1 101 ? 7.191 -4.501 -15.673 1.00 87.12 101 ALA A C 1
ATOM 723 O O . ALA A 1 101 ? 8.324 -4.114 -15.971 1.00 87.12 101 ALA A O 1
ATOM 724 N N . GLY A 1 102 ? 6.501 -5.336 -16.459 1.00 82.62 102 GLY A N 1
ATOM 725 C CA . GLY A 1 102 ? 7.047 -5.957 -17.660 1.00 82.62 102 GLY A CA 1
ATOM 726 C C . GLY A 1 102 ? 8.031 -7.090 -17.331 1.00 82.62 102 GLY A C 1
ATOM 727 O O . GLY A 1 102 ? 7.991 -7.648 -16.233 1.00 82.62 102 GLY A O 1
ATOM 728 N N . PRO A 1 103 ? 8.907 -7.480 -18.272 1.00 84.06 103 PRO A N 1
ATOM 729 C CA . PRO A 1 103 ? 9.911 -8.506 -18.014 1.00 84.06 103 PRO A CA 1
ATOM 730 C C . PRO A 1 103 ? 10.949 -7.997 -17.004 1.00 84.06 103 PRO A C 1
ATOM 732 O O . PRO A 1 103 ? 11.699 -7.068 -17.295 1.00 84.06 103 PRO A O 1
ATOM 735 N N . VAL A 1 104 ? 10.996 -8.630 -15.831 1.00 84.88 104 VAL A N 1
ATOM 736 C CA . VAL A 1 104 ? 11.940 -8.313 -14.749 1.00 84.88 104 VAL A CA 1
ATOM 737 C C . VAL A 1 104 ? 13.174 -9.203 -14.862 1.00 84.88 104 VAL A C 1
ATOM 739 O O . VAL A 1 104 ? 13.045 -10.422 -14.986 1.00 84.88 104 VAL A O 1
ATOM 742 N N . GLN A 1 105 ? 14.367 -8.611 -14.782 1.00 83.19 105 GLN A N 1
ATOM 743 C CA . GLN A 1 105 ? 15.637 -9.346 -14.777 1.00 83.19 105 GLN A CA 1
ATOM 744 C C . GLN A 1 105 ? 16.443 -9.057 -13.507 1.00 83.19 105 GLN A C 1
ATOM 746 O O . GLN A 1 105 ? 16.271 -8.023 -12.864 1.00 83.19 105 GLN A O 1
ATOM 751 N N . LEU A 1 106 ? 17.328 -9.985 -13.142 1.00 84.25 106 LEU A N 1
ATOM 752 C CA . LEU A 1 106 ? 18.320 -9.794 -12.085 1.00 84.25 106 LEU A CA 1
ATOM 753 C C . LEU A 1 106 ? 19.686 -9.609 -12.735 1.00 84.25 106 LEU A C 1
ATOM 755 O O . LEU A 1 106 ? 20.127 -10.480 -13.482 1.00 84.25 106 LEU A O 1
ATOM 759 N N . ILE A 1 107 ? 20.348 -8.499 -12.429 1.00 81.38 107 ILE A N 1
ATOM 760 C CA . ILE A 1 107 ? 21.669 -8.167 -12.964 1.00 81.38 107 ILE A CA 1
ATOM 761 C C . ILE A 1 107 ? 22.671 -8.012 -11.817 1.00 81.38 107 ILE A C 1
ATOM 763 O O . ILE A 1 107 ? 22.326 -7.536 -10.734 1.00 81.38 107 ILE A O 1
ATOM 767 N N . LEU A 1 108 ? 23.921 -8.416 -12.038 1.00 79.56 108 LEU A N 1
ATOM 768 C CA . LEU A 1 108 ? 25.016 -8.125 -11.112 1.00 79.56 108 LEU A CA 1
ATOM 769 C C . LEU A 1 108 ? 25.648 -6.778 -11.498 1.00 79.56 108 LEU A C 1
ATOM 771 O O . LEU A 1 108 ? 26.137 -6.656 -12.625 1.00 79.56 108 LEU A O 1
ATOM 775 N N . PRO A 1 109 ? 25.676 -5.775 -10.599 1.00 69.25 109 PRO A N 1
ATOM 776 C CA . PRO A 1 109 ? 26.363 -4.513 -10.868 1.00 69.25 109 PRO A CA 1
ATOM 777 C C . PRO A 1 109 ? 27.840 -4.758 -11.213 1.00 69.25 109 PRO A C 1
ATOM 779 O O . PRO A 1 109 ? 28.535 -5.468 -10.486 1.00 69.25 109 PRO A O 1
ATOM 782 N N . GLY A 1 110 ? 28.316 -4.205 -12.333 1.00 64.25 110 GLY A N 1
ATOM 783 C CA . GLY A 1 110 ? 29.712 -4.337 -12.776 1.00 64.25 110 GLY A CA 1
ATOM 784 C C . GLY A 1 110 ? 30.130 -5.725 -13.297 1.00 64.25 110 GLY A C 1
ATOM 785 O O . GLY A 1 110 ? 31.320 -5.951 -13.508 1.00 64.25 110 GLY A O 1
ATOM 786 N N . GLY A 1 111 ? 29.193 -6.662 -13.494 1.00 59.88 111 GLY A N 1
ATOM 787 C CA . GLY A 1 111 ? 29.463 -7.953 -14.140 1.00 59.88 111 GLY A CA 1
ATOM 788 C C . GLY A 1 111 ? 29.642 -7.844 -15.667 1.00 59.88 111 GLY A C 1
ATOM 789 O O . GLY A 1 111 ? 29.320 -6.805 -16.242 1.00 59.88 111 GLY A O 1
ATOM 790 N N . PRO A 1 112 ? 30.103 -8.911 -16.355 1.00 50.91 112 PRO A N 1
ATOM 791 C CA . PRO A 1 112 ? 30.219 -8.937 -17.822 1.00 50.91 112 PRO A CA 1
ATOM 792 C C . PRO A 1 112 ? 28.868 -8.755 -18.540 1.00 50.91 112 PRO A C 1
ATOM 794 O O . PRO A 1 112 ? 28.842 -8.354 -19.697 1.00 50.91 112 PRO A O 1
ATOM 797 N N . ASP A 1 113 ? 27.757 -8.974 -17.830 1.00 49.12 113 ASP A N 1
ATOM 798 C CA . ASP A 1 113 ? 26.385 -8.714 -18.288 1.00 49.12 113 ASP A CA 1
ATOM 799 C C . ASP A 1 113 ? 25.957 -7.237 -18.126 1.00 49.12 113 ASP A C 1
ATOM 801 O O . ASP A 1 113 ? 24.839 -6.861 -18.481 1.00 49.12 113 ASP A O 1
ATOM 805 N N . GLY A 1 114 ? 26.840 -6.372 -17.600 1.00 44.69 114 GLY A N 1
ATOM 806 C CA . GLY A 1 114 ? 26.708 -4.914 -17.712 1.00 44.69 114 GLY A CA 1
ATOM 807 C C . GLY A 1 114 ? 26.723 -4.454 -19.176 1.00 44.69 114 GLY A C 1
ATOM 808 O O . GLY A 1 114 ? 26.119 -3.433 -19.518 1.00 44.69 114 GLY A O 1
ATOM 809 N N . GLU A 1 115 ? 27.311 -5.274 -20.055 1.00 45.91 115 GLU A N 1
ATOM 810 C CA . GLU A 1 115 ? 27.046 -5.276 -21.487 1.00 45.91 115 GLU A CA 1
ATOM 811 C C . GLU A 1 115 ? 25.711 -6.001 -21.740 1.00 45.91 115 GLU A C 1
ATOM 813 O O . GLU A 1 115 ? 25.609 -7.229 -21.769 1.00 45.91 115 GLU A O 1
ATOM 818 N N . ARG A 1 116 ? 24.646 -5.214 -21.901 1.00 45.72 116 ARG A N 1
ATOM 819 C CA . ARG A 1 116 ? 23.296 -5.706 -22.215 1.00 45.72 116 ARG A CA 1
ATOM 820 C C . ARG A 1 116 ? 23.331 -6.665 -23.418 1.00 45.72 116 ARG A C 1
ATOM 822 O O . ARG A 1 116 ? 23.971 -6.337 -24.423 1.00 45.72 116 ARG A O 1
ATOM 829 N N . PRO A 1 117 ? 22.526 -7.741 -23.440 1.00 36.66 117 PRO A N 1
ATOM 830 C CA . PRO A 1 117 ? 22.303 -8.511 -24.660 1.00 36.66 117 PRO A CA 1
ATOM 831 C C . PRO A 1 117 ? 21.637 -7.608 -25.718 1.00 36.66 117 PRO A C 1
ATOM 833 O O . PRO A 1 117 ? 20.454 -7.289 -25.610 1.00 36.66 117 PRO A O 1
ATOM 836 N N . GLY A 1 118 ? 22.399 -7.130 -26.709 1.00 43.41 118 GLY A N 1
ATOM 837 C CA . GLY A 1 118 ? 21.866 -6.331 -27.824 1.00 43.41 118 GLY A CA 1
ATOM 838 C C . GLY A 1 118 ? 22.806 -5.306 -28.467 1.00 43.41 118 GLY A C 1
ATOM 839 O O . GLY A 1 118 ? 22.521 -4.867 -29.577 1.00 43.41 118 GLY A O 1
ATOM 840 N N . THR A 1 119 ? 23.932 -4.940 -27.849 1.00 40.75 119 THR A N 1
ATOM 841 C CA . THR A 1 119 ? 24.934 -4.060 -28.484 1.00 40.75 119 THR A CA 1
ATOM 842 C C . THR A 1 119 ? 26.226 -4.821 -28.737 1.00 40.75 119 THR A C 1
ATOM 844 O O . THR A 1 119 ? 27.226 -4.632 -28.054 1.00 40.75 119 THR A O 1
ATOM 847 N N . ALA A 1 120 ? 26.208 -5.704 -29.734 1.00 36.34 120 ALA A N 1
ATOM 848 C CA . ALA A 1 120 ? 27.440 -6.257 -30.277 1.00 36.34 120 ALA A CA 1
ATOM 849 C C . ALA A 1 120 ? 28.161 -5.169 -31.091 1.00 36.34 120 ALA A C 1
ATOM 851 O O . ALA A 1 120 ? 27.848 -4.942 -32.258 1.00 36.34 120 ALA A O 1
ATOM 852 N N . ALA A 1 121 ? 29.136 -4.507 -30.473 1.00 35.47 121 ALA A N 1
ATOM 853 C CA . ALA A 1 121 ? 30.232 -3.853 -31.173 1.00 35.47 121 ALA A CA 1
ATOM 854 C C . ALA A 1 121 ? 31.540 -4.336 -30.536 1.00 35.47 121 ALA A C 1
ATOM 856 O O . ALA A 1 121 ? 31.858 -4.032 -29.394 1.00 35.47 121 ALA A O 1
ATOM 857 N N . THR A 1 122 ? 32.263 -5.160 -31.287 1.00 40.91 122 THR A N 1
ATOM 858 C CA . THR A 1 122 ? 33.577 -5.722 -30.966 1.00 40.91 122 THR A CA 1
ATOM 859 C C . THR A 1 122 ? 34.597 -4.656 -30.560 1.00 40.91 122 THR A C 1
ATOM 861 O O . THR A 1 122 ? 34.926 -3.792 -31.372 1.00 40.91 122 THR A O 1
ATOM 864 N N . ALA A 1 123 ? 35.189 -4.796 -29.371 1.00 37.00 123 ALA A N 1
ATOM 865 C CA . ALA A 1 123 ? 36.486 -4.214 -29.023 1.00 37.00 123 ALA A CA 1
ATOM 866 C C . ALA A 1 123 ? 37.250 -5.143 -28.051 1.00 37.00 123 ALA A C 1
ATOM 868 O O . ALA A 1 123 ? 36.618 -5.862 -27.276 1.00 37.00 123 ALA A O 1
ATOM 869 N N . PRO A 1 124 ? 38.595 -5.196 -28.122 1.00 39.88 124 PRO A N 1
ATOM 870 C CA . PRO A 1 124 ? 39.388 -6.237 -27.479 1.00 39.88 124 PRO A CA 1
ATOM 871 C C . PRO A 1 124 ? 39.669 -5.942 -26.001 1.00 39.88 124 PRO A C 1
ATOM 873 O O . PRO A 1 124 ? 39.828 -4.797 -25.584 1.00 39.88 124 PRO A O 1
ATOM 876 N N . HIS A 1 125 ? 39.780 -7.024 -25.231 1.00 39.38 125 HIS A N 1
ATOM 877 C CA . HIS A 1 125 ? 40.110 -7.046 -23.811 1.00 39.38 125 HIS A CA 1
ATOM 878 C C . HIS A 1 125 ? 41.396 -6.271 -23.483 1.00 39.38 125 HIS A C 1
ATOM 880 O O . HIS A 1 125 ? 42.495 -6.694 -23.844 1.00 39.38 125 HIS A O 1
ATOM 886 N N . ALA A 1 126 ? 41.261 -5.184 -22.721 1.00 35.75 126 ALA A N 1
ATOM 887 C CA . ALA A 1 126 ? 42.360 -4.582 -21.978 1.00 35.75 126 ALA A CA 1
ATOM 888 C C . ALA A 1 126 ? 42.281 -5.035 -20.513 1.00 35.75 126 ALA A C 1
ATOM 890 O O . ALA A 1 126 ? 41.301 -4.783 -19.814 1.00 35.75 126 ALA A O 1
ATOM 891 N N . ALA A 1 127 ? 43.320 -5.736 -20.066 1.00 48.03 127 ALA A N 1
ATOM 892 C CA . ALA A 1 127 ? 43.534 -6.113 -18.678 1.00 48.03 127 ALA A CA 1
ATOM 893 C C . ALA A 1 127 ? 44.004 -4.902 -17.851 1.00 48.03 127 ALA A C 1
ATOM 895 O O . ALA A 1 127 ? 44.901 -4.181 -18.289 1.00 48.03 127 ALA A O 1
ATOM 896 N N . GLY A 1 128 ? 43.481 -4.724 -16.630 1.00 33.31 128 GLY A N 1
ATOM 897 C CA . GLY A 1 128 ? 44.095 -3.814 -15.657 1.00 33.31 128 GLY A CA 1
ATOM 898 C C . GLY A 1 128 ? 43.290 -3.514 -14.386 1.00 33.31 128 GLY A C 1
ATOM 899 O O . GLY A 1 128 ? 42.355 -2.728 -14.430 1.00 33.31 128 GLY A O 1
ATOM 900 N N . GLY A 1 129 ? 43.765 -4.029 -13.242 1.00 33.00 129 GLY A N 1
ATOM 901 C CA . GLY A 1 129 ? 43.673 -3.347 -11.934 1.00 33.00 129 GLY A CA 1
ATOM 902 C C . GLY A 1 129 ? 42.730 -3.958 -10.876 1.00 33.00 129 GLY A C 1
ATOM 903 O O . GLY A 1 129 ? 41.587 -4.244 -11.204 1.00 33.00 129 GLY A O 1
ATOM 904 N N . PRO A 1 130 ? 43.167 -4.163 -9.609 1.00 57.41 130 PRO A N 1
ATOM 905 C CA . PRO A 1 130 ? 42.465 -5.012 -8.639 1.00 57.41 130 PRO A CA 1
ATOM 906 C C . PRO A 1 130 ? 41.523 -4.244 -7.690 1.00 57.41 130 PRO A C 1
ATOM 908 O O . PRO A 1 130 ? 41.920 -3.216 -7.155 1.00 57.41 130 PRO A O 1
ATOM 911 N N . ALA A 1 131 ? 40.334 -4.798 -7.410 1.00 44.00 131 ALA A N 1
ATOM 912 C CA . ALA A 1 131 ? 39.542 -4.688 -6.161 1.00 44.00 131 ALA A CA 1
ATOM 913 C C . ALA A 1 131 ? 38.134 -5.274 -6.412 1.00 44.00 131 ALA A C 1
ATOM 915 O O . ALA A 1 131 ? 37.619 -5.134 -7.508 1.00 44.00 131 ALA A O 1
ATOM 916 N N . ALA A 1 132 ? 37.385 -5.893 -5.504 1.00 46.41 132 ALA A N 1
ATOM 917 C CA . ALA A 1 132 ? 37.595 -6.433 -4.172 1.00 46.41 132 ALA A CA 1
ATOM 918 C C . ALA A 1 132 ? 36.352 -7.309 -3.890 1.00 46.41 132 ALA A C 1
ATOM 920 O O . ALA A 1 132 ? 35.229 -6.880 -4.135 1.00 46.41 132 ALA A O 1
ATOM 921 N N . GLY A 1 133 ? 36.537 -8.525 -3.369 1.00 53.66 133 GLY A N 1
ATOM 922 C CA . GLY A 1 133 ? 35.438 -9.423 -2.989 1.00 53.66 133 GLY A CA 1
ATOM 923 C C . GLY A 1 133 ? 35.014 -10.422 -4.074 1.00 53.66 133 GLY A C 1
ATOM 924 O O . GLY A 1 133 ? 35.054 -10.150 -5.267 1.00 53.66 133 GLY A O 1
ATOM 925 N N . SER A 1 134 ? 34.639 -11.630 -3.649 1.00 57.12 134 SER A N 1
ATOM 926 C CA . SER A 1 134 ? 34.094 -12.656 -4.544 1.00 57.12 134 SER A CA 1
ATOM 927 C C . SER A 1 134 ? 32.746 -12.183 -5.112 1.00 57.12 134 SER A C 1
ATOM 929 O O . SER A 1 134 ? 31.894 -11.787 -4.310 1.00 57.12 134 SER A O 1
ATOM 931 N N . PRO A 1 135 ? 32.498 -12.289 -6.436 1.00 60.62 135 PRO A N 1
ATOM 932 C CA . PRO A 1 135 ? 31.231 -11.867 -7.050 1.00 60.62 135 PRO A CA 1
ATOM 933 C C . PRO A 1 135 ? 30.016 -12.596 -6.458 1.00 60.62 135 PRO A C 1
ATOM 935 O O . PRO A 1 135 ? 28.901 -12.093 -6.514 1.00 60.62 135 PRO A O 1
ATOM 938 N N . ALA A 1 136 ? 30.231 -13.744 -5.807 1.00 63.94 136 ALA A N 1
ATOM 939 C CA . ALA A 1 136 ? 29.201 -14.497 -5.100 1.00 63.94 136 ALA A CA 1
ATOM 940 C C . ALA A 1 136 ? 28.569 -13.753 -3.905 1.00 63.94 136 ALA A C 1
ATOM 942 O O . ALA A 1 136 ? 27.543 -14.200 -3.397 1.00 63.94 136 ALA A O 1
ATOM 943 N N . ARG A 1 137 ? 29.178 -12.664 -3.409 1.00 71.44 137 ARG A N 1
ATOM 944 C CA . ARG A 1 137 ? 28.636 -11.862 -2.294 1.00 71.44 137 ARG A CA 1
ATOM 945 C C . ARG A 1 137 ? 28.076 -10.505 -2.724 1.00 71.44 137 ARG A C 1
ATOM 947 O O . ARG A 1 137 ? 27.546 -9.794 -1.873 1.00 71.44 137 ARG A O 1
ATOM 954 N N . THR A 1 138 ? 28.185 -10.147 -4.001 1.00 71.25 138 THR A N 1
ATOM 955 C CA . THR A 1 138 ? 27.621 -8.902 -4.528 1.00 71.25 138 THR A CA 1
ATOM 956 C C . THR A 1 138 ? 26.106 -9.062 -4.665 1.00 71.25 138 THR A C 1
ATOM 958 O O . THR A 1 138 ? 25.660 -10.028 -5.288 1.00 71.25 138 THR A O 1
ATOM 961 N N . PRO A 1 139 ? 25.289 -8.166 -4.086 1.00 76.06 139 PRO A N 1
ATOM 962 C CA . PRO A 1 139 ? 23.847 -8.245 -4.253 1.00 76.06 139 PRO A CA 1
ATOM 963 C C . PRO A 1 139 ? 23.471 -7.954 -5.711 1.00 76.06 139 PRO A C 1
ATOM 965 O O . PRO A 1 139 ? 23.896 -6.950 -6.281 1.00 76.06 139 PRO A O 1
ATOM 968 N N . ALA A 1 140 ? 22.656 -8.824 -6.306 1.00 80.81 140 ALA A N 1
ATOM 969 C CA . ALA A 1 140 ? 22.028 -8.540 -7.591 1.00 80.81 140 ALA A CA 1
ATOM 970 C C . ALA A 1 140 ? 20.997 -7.409 -7.447 1.00 80.81 140 ALA A C 1
ATOM 972 O O . ALA A 1 140 ? 20.365 -7.256 -6.396 1.00 80.81 140 ALA A O 1
ATOM 973 N N . VAL A 1 141 ? 20.804 -6.644 -8.517 1.00 79.31 141 VAL A N 1
ATOM 974 C CA . VAL A 1 141 ? 19.796 -5.584 -8.615 1.00 79.31 141 VAL A CA 1
ATOM 975 C C . VAL A 1 141 ? 18.740 -5.955 -9.654 1.00 79.31 141 VAL A C 1
ATOM 977 O O . VAL A 1 141 ? 18.975 -6.787 -10.529 1.00 79.31 141 VAL A O 1
ATOM 980 N N . LEU A 1 142 ? 17.550 -5.373 -9.521 1.00 81.75 142 LEU A N 1
ATOM 981 C CA . LEU A 1 142 ? 16.447 -5.587 -10.457 1.00 81.75 142 LEU A CA 1
ATOM 982 C C . LEU A 1 142 ? 16.615 -4.643 -11.653 1.00 81.75 142 LEU A C 1
ATOM 984 O O . LEU A 1 142 ? 16.729 -3.438 -11.449 1.00 81.75 142 LEU A O 1
ATOM 988 N N . ASP A 1 143 ? 16.591 -5.179 -12.873 1.00 77.44 143 ASP A N 1
ATOM 989 C CA . ASP A 1 143 ? 16.414 -4.398 -14.104 1.00 77.44 143 ASP A CA 1
ATOM 990 C C . ASP A 1 143 ? 14.939 -4.472 -14.510 1.00 77.44 143 ASP A C 1
ATOM 992 O O . ASP A 1 143 ? 14.395 -5.560 -14.740 1.00 77.44 143 ASP A O 1
A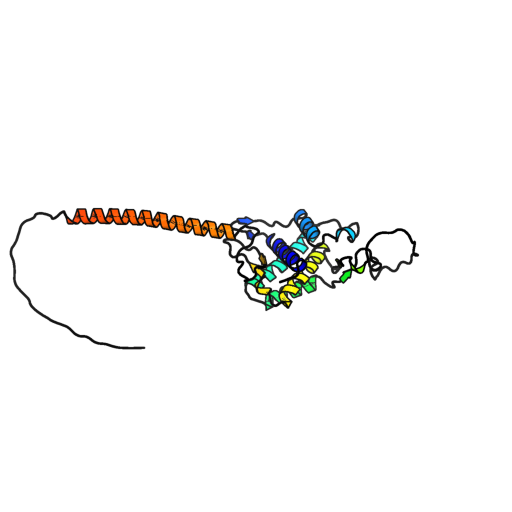TOM 996 N N . ALA A 1 144 ? 14.277 -3.316 -14.516 1.00 75.94 144 ALA A N 1
ATOM 997 C CA . ALA A 1 144 ? 12.859 -3.196 -14.833 1.00 75.94 144 ALA A CA 1
ATOM 998 C C . ALA A 1 144 ? 12.631 -3.101 -16.352 1.00 75.94 144 ALA A C 1
ATOM 1000 O O . ALA A 1 144 ? 13.510 -2.683 -17.110 1.00 75.94 144 ALA A O 1
ATOM 1001 N N . GLY A 1 145 ? 11.424 -3.453 -16.810 1.00 71.06 145 GLY A N 1
ATOM 1002 C CA . GLY A 1 145 ? 11.069 -3.365 -18.227 1.00 71.06 145 GLY A CA 1
ATOM 1003 C C . GLY A 1 145 ? 11.268 -1.950 -18.791 1.00 71.06 145 GLY A C 1
ATOM 1004 O O . GLY A 1 145 ? 10.915 -0.960 -18.155 1.00 71.06 145 GLY A O 1
ATOM 1005 N N . ARG A 1 146 ? 11.813 -1.838 -20.011 1.00 67.56 146 ARG A N 1
ATOM 1006 C CA . ARG A 1 146 ? 12.190 -0.541 -20.622 1.00 67.56 146 ARG A CA 1
ATOM 1007 C C . ARG A 1 146 ? 11.057 0.229 -21.287 1.00 67.56 146 ARG A C 1
ATOM 1009 O O . ARG A 1 146 ? 11.253 1.357 -21.732 1.00 67.56 146 ARG A O 1
ATOM 1016 N N . GLU A 1 147 ? 9.888 -0.381 -21.402 1.00 73.25 147 GLU A N 1
ATOM 1017 C CA . GLU A 1 147 ? 8.736 0.249 -22.036 1.00 73.25 147 GLU A CA 1
ATOM 1018 C C . GLU A 1 147 ? 7.999 1.137 -21.038 1.00 73.25 147 GLU A C 1
ATOM 1020 O O . GLU A 1 147 ? 7.154 0.652 -20.293 1.00 73.25 147 GLU A O 1
ATOM 1025 N N . GLY A 1 148 ? 8.289 2.436 -21.022 1.00 82.12 148 GLY A N 1
ATOM 1026 C CA . GLY A 1 148 ? 7.570 3.407 -20.198 1.00 82.12 148 GLY A CA 1
ATOM 1027 C C . GLY A 1 148 ? 8.500 4.341 -19.438 1.00 82.12 148 GLY A C 1
ATOM 1028 O O . GLY A 1 148 ? 9.650 4.540 -19.823 1.00 82.12 148 GLY A O 1
ATOM 1029 N N . ASP A 1 149 ? 7.978 4.941 -18.369 1.00 87.81 149 ASP A N 1
ATOM 1030 C CA . ASP A 1 149 ? 8.767 5.815 -17.509 1.00 87.81 149 ASP A CA 1
ATOM 1031 C C . ASP A 1 149 ? 9.681 4.976 -16.590 1.00 87.81 149 ASP A C 1
ATOM 1033 O O . ASP A 1 149 ? 9.178 4.113 -15.869 1.00 87.81 149 ASP A O 1
ATOM 1037 N N . PRO A 1 150 ? 11.007 5.207 -16.577 1.00 85.06 150 PRO A N 1
ATOM 1038 C CA . PRO A 1 150 ? 11.931 4.379 -15.802 1.00 85.06 150 PRO A CA 1
ATOM 1039 C C . PRO A 1 150 ? 11.664 4.378 -14.293 1.00 85.06 150 PRO A C 1
ATOM 1041 O O . PRO A 1 150 ? 11.807 3.338 -13.658 1.00 85.06 150 PRO A O 1
ATOM 1044 N N . ALA A 1 151 ? 11.267 5.519 -13.716 1.00 87.56 151 ALA A N 1
ATOM 1045 C CA . ALA A 1 151 ? 10.987 5.609 -12.284 1.00 87.56 151 ALA A CA 1
ATOM 1046 C C . ALA A 1 151 ? 9.714 4.836 -11.927 1.00 87.56 151 ALA A C 1
ATOM 1048 O O . ALA A 1 151 ? 9.684 4.100 -10.944 1.00 87.56 151 ALA A O 1
ATOM 1049 N N . GLU A 1 152 ? 8.670 4.956 -12.748 1.00 90.75 152 GLU A N 1
ATOM 1050 C CA . GLU A 1 152 ? 7.461 4.148 -12.595 1.00 90.75 152 GLU A CA 1
ATOM 1051 C C . GLU A 1 152 ? 7.769 2.649 -12.690 1.00 90.75 152 GLU A C 1
ATOM 1053 O O . GLU A 1 152 ? 7.275 1.879 -11.868 1.00 90.75 152 GLU A O 1
ATOM 1058 N N . LYS A 1 153 ? 8.620 2.230 -13.631 1.00 89.00 153 LYS A N 1
ATOM 1059 C CA . LYS A 1 153 ? 8.987 0.818 -13.831 1.00 89.00 153 LYS A CA 1
ATOM 1060 C C . LYS A 1 153 ? 9.785 0.239 -12.677 1.00 89.00 153 LYS A C 1
ATOM 1062 O O . LYS A 1 153 ? 9.536 -0.885 -12.242 1.00 89.00 153 LYS A O 1
ATOM 1067 N N . GLU A 1 154 ? 10.725 1.011 -12.162 1.00 87.38 154 GLU A N 1
ATOM 1068 C CA . GLU A 1 154 ? 11.524 0.641 -11.004 1.00 87.38 154 GLU A CA 1
ATOM 1069 C C . GLU A 1 154 ? 10.651 0.455 -9.754 1.00 87.38 154 GLU A C 1
ATOM 1071 O O . GLU A 1 154 ? 10.701 -0.593 -9.101 1.00 87.38 154 GLU A O 1
ATOM 1076 N N . LEU A 1 155 ? 9.779 1.428 -9.471 1.00 91.62 155 LEU A N 1
ATOM 1077 C CA . LEU A 1 155 ? 8.849 1.367 -8.344 1.00 91.62 155 LEU A CA 1
ATOM 1078 C C . LEU A 1 155 ? 7.827 0.236 -8.505 1.00 91.62 155 LEU A C 1
ATOM 1080 O O . LEU A 1 155 ? 7.616 -0.534 -7.567 1.00 91.62 155 LEU A O 1
ATOM 1084 N N . SER A 1 156 ? 7.209 0.098 -9.683 1.00 93.00 156 SER A N 1
ATOM 1085 C CA . SER A 1 156 ? 6.224 -0.959 -9.939 1.00 93.00 156 SER A CA 1
ATOM 1086 C C . SER A 1 156 ? 6.848 -2.341 -9.796 1.00 93.00 156 SER A C 1
ATOM 1088 O O . SER A 1 156 ? 6.282 -3.177 -9.100 1.00 93.00 156 SER A O 1
ATOM 1090 N N . THR A 1 157 ? 8.049 -2.563 -10.335 1.00 91.81 157 THR A N 1
ATOM 1091 C CA . THR A 1 157 ? 8.792 -3.820 -10.166 1.00 91.81 157 THR A CA 1
ATOM 1092 C C . THR A 1 157 ? 9.058 -4.112 -8.693 1.00 91.81 157 THR A C 1
ATOM 1094 O O . THR A 1 157 ? 8.768 -5.208 -8.204 1.00 91.81 157 THR A O 1
ATOM 1097 N N . ALA A 1 158 ? 9.587 -3.134 -7.952 1.00 92.12 158 ALA A N 1
ATOM 1098 C CA . ALA A 1 158 ? 9.933 -3.330 -6.553 1.00 92.12 158 ALA A CA 1
ATOM 1099 C C . ALA A 1 158 ? 8.704 -3.669 -5.696 1.00 92.12 158 ALA A C 1
ATOM 1101 O O . ALA A 1 158 ? 8.748 -4.614 -4.899 1.00 92.12 158 ALA A O 1
ATOM 1102 N N . PHE A 1 159 ? 7.610 -2.926 -5.874 1.00 95.81 159 PHE A N 1
ATOM 1103 C CA . PHE A 1 159 ? 6.389 -3.090 -5.092 1.00 95.81 159 PHE A CA 1
ATOM 1104 C C . PHE A 1 159 ? 5.561 -4.299 -5.527 1.00 95.81 159 PHE A C 1
ATOM 1106 O O . PHE A 1 159 ? 5.034 -4.993 -4.660 1.00 95.81 159 PHE A O 1
ATOM 1113 N N . ALA A 1 160 ? 5.495 -4.613 -6.823 1.00 95.69 160 ALA A N 1
ATOM 1114 C CA . ALA A 1 160 ? 4.787 -5.790 -7.322 1.00 95.69 160 ALA A CA 1
ATOM 1115 C C . ALA A 1 160 ? 5.378 -7.082 -6.749 1.00 95.69 160 ALA A C 1
ATOM 1117 O O . ALA A 1 160 ? 4.628 -7.938 -6.283 1.00 95.69 160 ALA A O 1
ATOM 1118 N N . LEU A 1 161 ? 6.709 -7.205 -6.700 1.00 93.50 161 LEU A N 1
ATOM 1119 C CA . LEU A 1 161 ? 7.370 -8.366 -6.095 1.00 93.50 161 LEU A CA 1
ATOM 1120 C C . LEU A 1 161 ? 7.046 -8.486 -4.601 1.00 93.50 161 LEU A C 1
ATOM 1122 O O . LEU A 1 161 ? 6.686 -9.561 -4.128 1.00 93.50 161 LEU A O 1
ATOM 1126 N N . ALA A 1 162 ? 7.096 -7.373 -3.866 1.00 96.69 162 ALA A N 1
ATOM 1127 C CA . ALA A 1 162 ? 6.794 -7.380 -2.438 1.00 96.69 162 ALA A CA 1
ATOM 1128 C C . ALA A 1 162 ? 5.318 -7.714 -2.146 1.00 96.69 162 ALA A C 1
ATOM 1130 O O . ALA A 1 162 ? 5.024 -8.448 -1.206 1.00 96.69 162 ALA A O 1
ATOM 1131 N N . LEU A 1 163 ? 4.384 -7.211 -2.957 1.00 98.19 163 LEU A N 1
ATOM 1132 C CA . LEU A 1 163 ? 2.959 -7.541 -2.852 1.00 98.19 163 LEU A CA 1
ATOM 1133 C C . LEU A 1 163 ? 2.668 -8.988 -3.266 1.00 98.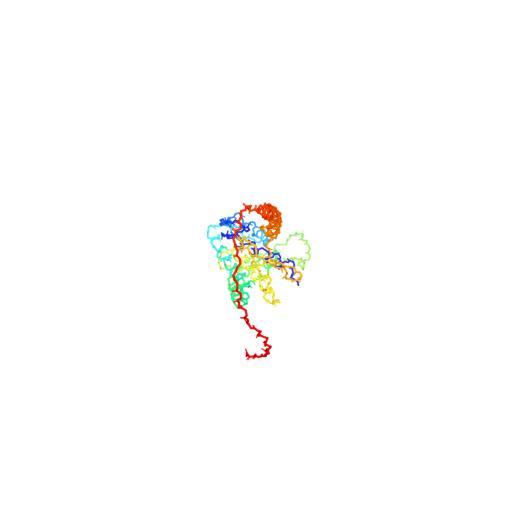19 163 LEU A C 1
ATOM 1135 O O . LEU A 1 163 ? 1.816 -9.639 -2.664 1.00 98.19 163 LEU A O 1
ATOM 1139 N N . THR A 1 164 ? 3.412 -9.514 -4.239 1.00 97.62 164 THR A N 1
ATOM 1140 C CA . THR A 1 164 ? 3.334 -10.923 -4.643 1.00 97.62 164 THR A CA 1
ATOM 1141 C C . THR A 1 164 ? 3.740 -11.841 -3.494 1.00 97.62 164 THR A C 1
ATOM 1143 O O . THR A 1 164 ? 3.033 -12.809 -3.226 1.00 97.62 164 THR A O 1
ATOM 1146 N N . ASP A 1 165 ? 4.797 -11.509 -2.744 1.00 97.75 165 ASP A N 1
ATOM 1147 C CA . ASP A 1 165 ? 5.182 -12.266 -1.543 1.00 97.75 165 ASP A CA 1
ATOM 1148 C C . ASP A 1 165 ? 4.036 -12.334 -0.515 1.00 97.75 165 ASP A C 1
ATOM 1150 O O . ASP A 1 165 ? 3.794 -13.382 0.086 1.00 97.75 165 ASP A O 1
ATOM 1154 N N . VAL A 1 166 ? 3.305 -11.230 -0.315 1.00 97.88 166 VAL A N 1
ATOM 1155 C CA . VAL A 1 166 ? 2.144 -11.184 0.594 1.00 97.88 166 VAL A CA 1
ATOM 1156 C C . VAL A 1 166 ? 1.012 -12.076 0.087 1.00 97.88 166 VAL A C 1
ATOM 1158 O O . VAL A 1 166 ? 0.437 -12.840 0.867 1.00 97.88 166 VAL A O 1
ATOM 1161 N N . ALA A 1 167 ? 0.704 -11.991 -1.208 1.00 97.88 167 ALA A N 1
ATOM 1162 C CA . ALA A 1 167 ? -0.336 -12.787 -1.848 1.00 97.88 167 ALA A CA 1
ATOM 1163 C C . ALA A 1 167 ? -0.032 -14.290 -1.774 1.00 97.88 167 ALA A C 1
ATOM 1165 O O . ALA A 1 167 ? -0.878 -15.066 -1.333 1.00 97.88 167 ALA A O 1
ATOM 1166 N N . LEU A 1 168 ? 1.189 -14.697 -2.132 1.00 97.75 168 LEU A N 1
ATOM 1167 C CA . LEU A 1 168 ? 1.628 -16.096 -2.091 1.00 97.75 168 LEU A CA 1
ATOM 1168 C C . LEU A 1 168 ? 1.683 -16.650 -0.665 1.00 97.75 168 LEU A C 1
ATOM 1170 O O . LEU A 1 168 ? 1.436 -17.836 -0.455 1.00 97.75 168 LEU A O 1
ATOM 1174 N N . ALA A 1 169 ? 1.962 -15.800 0.325 1.00 96.69 169 ALA A N 1
ATOM 1175 C CA . ALA A 1 169 ? 1.886 -16.176 1.732 1.00 96.69 169 ALA A CA 1
ATOM 1176 C C . ALA A 1 169 ? 0.443 -16.300 2.261 1.00 96.69 169 ALA A C 1
ATOM 1178 O O . ALA A 1 169 ? 0.260 -16.756 3.388 1.00 96.69 169 ALA A O 1
ATOM 1179 N N . GLY A 1 170 ? -0.576 -15.887 1.495 1.00 96.31 170 GLY A N 1
ATOM 1180 C CA . GLY A 1 170 ? -1.968 -15.846 1.952 1.00 96.31 170 GLY A CA 1
ATOM 1181 C C . GLY A 1 170 ? -2.223 -14.780 3.024 1.00 96.31 170 GLY A C 1
ATOM 1182 O O . GLY A 1 170 ? -3.104 -14.937 3.865 1.00 96.31 170 GLY A O 1
ATOM 1183 N N . GLU A 1 171 ? -1.436 -13.703 3.034 1.00 96.81 171 GLU A N 1
ATOM 1184 C CA . GLU A 1 171 ? -1.410 -12.703 4.111 1.00 96.81 171 GLU A CA 1
ATOM 1185 C C . GLU A 1 171 ? -1.954 -11.332 3.662 1.00 96.81 171 GLU A C 1
ATOM 1187 O O . GLU A 1 171 ? -1.593 -10.305 4.239 1.00 96.81 171 GLU A O 1
ATOM 1192 N N . LEU A 1 172 ? -2.843 -11.295 2.658 1.00 97.38 172 LEU A N 1
ATOM 1193 C CA . LEU A 1 172 ? -3.461 -10.052 2.155 1.00 97.38 172 LEU A CA 1
ATOM 1194 C C . LEU A 1 172 ? -4.177 -9.251 3.255 1.00 97.38 172 LEU A C 1
ATOM 1196 O O . LEU A 1 172 ? -4.168 -8.028 3.218 1.00 97.38 172 LEU A O 1
ATOM 1200 N N . THR A 1 173 ? -4.685 -9.918 4.296 1.00 95.94 173 THR A N 1
ATOM 1201 C CA . THR A 1 173 ? -5.314 -9.285 5.473 1.00 95.94 173 THR A CA 1
ATOM 1202 C C . THR A 1 173 ? -4.372 -8.383 6.27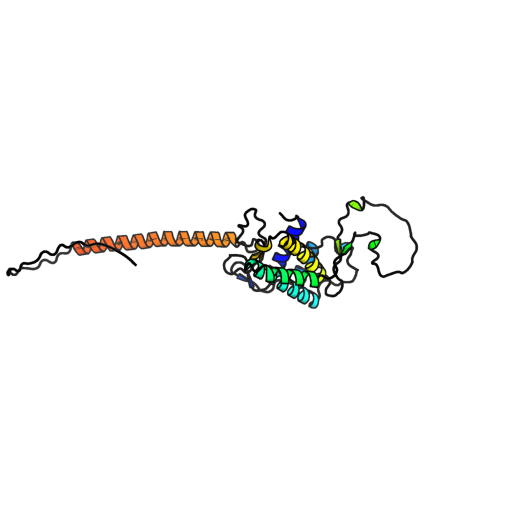9 1.00 95.94 173 THR A C 1
ATOM 1204 O O . THR A 1 173 ? -4.815 -7.641 7.157 1.00 95.94 173 THR A O 1
ATOM 1207 N N . ARG A 1 174 ? -3.060 -8.425 6.008 1.00 96.62 174 ARG A N 1
ATOM 1208 C CA . ARG A 1 174 ? -2.085 -7.493 6.589 1.00 96.62 174 ARG A CA 1
ATOM 1209 C C . ARG A 1 174 ? -2.069 -6.139 5.894 1.00 96.62 174 ARG A C 1
ATOM 1211 O O . ARG A 1 174 ? -1.571 -5.194 6.499 1.00 96.62 174 ARG A O 1
ATOM 1218 N N . LEU A 1 175 ? -2.569 -6.029 4.666 1.00 97.94 175 LEU A N 1
ATOM 1219 C CA . LEU A 1 175 ? -2.714 -4.753 3.970 1.00 97.94 175 LEU A CA 1
ATOM 1220 C C . LEU A 1 175 ? -3.999 -4.101 4.481 1.00 97.94 175 LEU A C 1
ATOM 1222 O O . LEU A 1 175 ? -5.094 -4.595 4.229 1.00 97.94 175 LEU A O 1
ATOM 1226 N N . ARG A 1 176 ? -3.866 -3.045 5.285 1.00 97.31 176 ARG A N 1
ATOM 1227 C CA . ARG A 1 176 ? -4.997 -2.443 6.001 1.00 97.31 176 ARG A CA 1
ATOM 1228 C C . ARG A 1 176 ? -5.069 -0.944 5.768 1.00 97.31 176 ARG A C 1
ATOM 1230 O O . ARG A 1 176 ? -4.048 -0.289 5.558 1.00 97.31 176 ARG A O 1
ATOM 1237 N N . THR A 1 177 ? -6.275 -0.406 5.874 1.00 97.38 177 THR A N 1
ATOM 1238 C CA . THR A 1 177 ? -6.540 1.031 5.959 1.00 97.38 177 THR A CA 1
ATOM 1239 C C . THR A 1 177 ? -6.688 1.452 7.421 1.00 97.38 177 THR A C 1
ATOM 1241 O O . THR A 1 177 ? -7.110 0.675 8.286 1.00 97.38 177 THR A O 1
ATOM 1244 N N . CYS A 1 178 ? -6.257 2.671 7.732 1.00 97.75 178 CYS A N 1
ATOM 1245 C CA . CYS A 1 178 ? -6.257 3.210 9.086 1.00 97.75 178 CYS A CA 1
ATOM 1246 C C . CYS A 1 178 ? -7.679 3.294 9.657 1.00 97.75 178 CYS A C 1
ATOM 1248 O O . CYS A 1 178 ? -8.576 3.846 9.040 1.00 97.75 178 CYS A O 1
ATOM 1250 N N . SER A 1 179 ? -7.880 2.827 10.892 1.00 96.81 179 SER A N 1
ATOM 1251 C CA . SER A 1 179 ? -9.149 2.997 11.622 1.00 96.81 179 SER A CA 1
ATOM 1252 C C . SER A 1 179 ? -9.250 4.341 12.364 1.00 96.81 179 SER A C 1
ATOM 1254 O O . SER A 1 179 ? -10.089 4.512 13.249 1.00 96.81 179 SER A O 1
ATOM 1256 N N . GLY A 1 180 ? -8.341 5.280 12.086 1.00 96.56 180 GLY A N 1
ATOM 1257 C CA . GLY A 1 180 ? -8.342 6.610 12.691 1.00 96.56 180 GLY A CA 1
ATOM 1258 C C . GLY A 1 180 ? -9.466 7.480 12.132 1.00 96.56 180 GLY A C 1
ATOM 1259 O O . GLY A 1 180 ? -9.850 7.346 10.979 1.00 96.56 180 GLY A O 1
ATOM 1260 N N . GLU A 1 181 ? -9.976 8.411 12.936 1.00 94.38 181 GLU A N 1
ATOM 1261 C CA . GLU A 1 181 ? -10.961 9.382 12.450 1.00 94.38 181 GLU A CA 1
ATOM 1262 C C . GLU A 1 181 ? -10.358 10.277 11.362 1.00 94.38 181 GLU A C 1
ATOM 1264 O O . GLU A 1 181 ? -9.294 10.869 11.603 1.00 94.38 181 GLU A O 1
ATOM 1269 N N . ALA A 1 182 ? -11.075 10.375 10.231 1.00 95.62 182 ALA A N 1
ATOM 1270 C CA . ALA A 1 182 ? -10.674 11.083 9.014 1.00 95.62 182 ALA A CA 1
ATOM 1271 C C . ALA A 1 182 ? -9.224 10.734 8.643 1.00 95.62 182 ALA A C 1
ATOM 1273 O O . ALA A 1 182 ? -8.307 11.550 8.772 1.00 95.62 182 ALA A O 1
ATOM 1274 N N . CYS A 1 183 ? -8.992 9.464 8.308 1.00 97.44 183 CYS A N 1
ATOM 1275 C CA . CYS A 1 183 ? -7.676 8.960 7.949 1.00 97.44 183 CYS A CA 1
ATOM 1276 C C . CYS A 1 183 ? -7.788 7.782 6.981 1.00 97.44 183 CYS A C 1
ATOM 1278 O O . CYS A 1 183 ? -8.158 6.686 7.393 1.00 97.44 183 CYS A O 1
ATOM 1280 N N . ASP A 1 184 ? -7.372 7.997 5.739 1.00 96.44 184 ASP A N 1
ATOM 1281 C CA . ASP A 1 184 ? -7.419 7.001 4.665 1.00 96.44 184 ASP A CA 1
ATOM 1282 C C . ASP A 1 184 ? -6.074 6.281 4.470 1.00 96.44 184 ASP A C 1
ATOM 1284 O O . ASP A 1 184 ? -5.891 5.523 3.518 1.00 96.44 184 ASP A O 1
ATOM 1288 N N . ASN A 1 185 ? -5.105 6.495 5.372 1.00 98.12 185 ASN A N 1
ATOM 1289 C CA . ASN A 1 185 ? -3.757 5.948 5.222 1.00 98.12 185 ASN A CA 1
ATOM 1290 C C . ASN A 1 185 ? -3.760 4.416 5.155 1.00 98.12 185 ASN A C 1
ATOM 1292 O O . ASN A 1 185 ? -4.246 3.727 6.058 1.00 98.12 185 ASN A O 1
ATOM 1296 N N . ALA A 1 186 ? -3.090 3.894 4.137 1.00 98.12 186 ALA A N 1
ATOM 1297 C CA . ALA A 1 186 ? -2.663 2.516 4.021 1.00 98.12 186 ALA A CA 1
ATOM 1298 C C . ALA A 1 186 ? -1.509 2.220 4.995 1.00 98.12 186 ALA A C 1
ATOM 1300 O O . ALA A 1 186 ? -0.622 3.047 5.231 1.00 98.12 186 ALA A O 1
ATOM 1301 N N . PHE A 1 187 ? -1.489 1.014 5.554 1.00 98.25 187 PHE A N 1
ATOM 1302 C CA . PHE A 1 187 ? -0.356 0.484 6.309 1.00 98.25 187 PHE A CA 1
ATOM 1303 C C . PHE A 1 187 ? -0.279 -1.040 6.180 1.00 98.25 187 PHE A C 1
ATOM 1305 O O . PHE A 1 187 ? -1.214 -1.694 5.712 1.00 98.25 187 PHE A O 1
ATOM 1312 N N . VAL A 1 188 ? 0.847 -1.616 6.605 1.00 97.62 188 VAL A N 1
ATOM 1313 C CA . VAL A 1 188 ? 1.002 -3.072 6.714 1.00 97.62 188 VAL A CA 1
ATOM 1314 C C . VAL A 1 188 ? 1.051 -3.487 8.175 1.00 97.62 188 VAL A C 1
ATOM 1316 O O . VAL A 1 188 ? 1.838 -2.962 8.968 1.00 97.62 188 VAL A O 1
ATOM 1319 N N . ASP A 1 189 ? 0.202 -4.439 8.548 1.00 96.81 189 ASP A N 1
ATOM 1320 C CA . ASP A 1 189 ? 0.192 -5.018 9.881 1.00 96.81 189 ASP A CA 1
ATOM 1321 C C . ASP A 1 189 ? 1.310 -6.056 10.035 1.00 96.81 189 ASP A C 1
ATOM 1323 O O . ASP A 1 189 ? 1.174 -7.241 9.715 1.00 96.81 189 ASP A O 1
ATOM 1327 N N . LEU A 1 190 ? 2.438 -5.588 10.561 1.00 94.25 190 LEU A N 1
ATOM 1328 C CA . LEU A 1 190 ? 3.607 -6.406 10.879 1.00 94.25 190 LEU A CA 1
ATOM 1329 C C . LEU A 1 190 ? 3.569 -6.976 12.305 1.00 94.25 190 LEU A C 1
ATOM 1331 O O . LEU A 1 190 ? 4.523 -7.624 12.737 1.00 94.25 190 LEU A O 1
ATOM 1335 N N . THR A 1 191 ? 2.485 -6.757 13.056 1.00 93.94 191 THR A N 1
ATOM 1336 C CA . THR A 1 191 ? 2.350 -7.321 14.400 1.00 93.94 191 THR A CA 1
ATOM 1337 C C . THR A 1 191 ? 2.156 -8.833 14.335 1.00 93.94 191 THR A C 1
ATOM 1339 O O . THR A 1 191 ? 1.615 -9.397 13.375 1.00 93.94 191 THR A O 1
ATOM 1342 N N . ARG A 1 192 ? 2.588 -9.516 15.401 1.00 90.75 192 ARG A N 1
ATOM 1343 C CA . ARG A 1 192 ? 2.457 -10.972 15.522 1.00 90.75 192 ARG A CA 1
ATOM 1344 C C . ARG A 1 192 ? 0.995 -11.424 15.458 1.00 90.75 192 ARG A C 1
ATOM 1346 O O . ARG A 1 192 ? 0.704 -12.417 14.800 1.00 90.75 192 ARG A O 1
ATOM 1353 N N . ASN A 1 193 ? 0.097 -10.676 16.101 1.00 92.25 193 ASN A N 1
ATOM 1354 C CA . ASN A 1 193 ? -1.309 -11.051 16.279 1.00 92.25 193 ASN A CA 1
ATOM 1355 C C . ASN A 1 193 ? -2.256 -10.391 15.265 1.00 92.25 193 ASN A C 1
ATOM 1357 O O . ASN A 1 193 ? -3.465 -10.504 15.431 1.00 92.25 193 ASN A O 1
ATOM 1361 N N . ARG A 1 194 ? -1.727 -9.707 14.238 1.00 92.50 194 ARG A N 1
ATOM 1362 C CA . ARG A 1 194 ? -2.524 -8.968 13.240 1.00 92.50 194 ARG A CA 1
ATOM 1363 C C . ARG A 1 194 ? -3.528 -7.998 13.888 1.00 92.50 194 ARG A C 1
ATOM 1365 O O . ARG A 1 194 ? -4.699 -7.933 13.523 1.00 92.50 194 ARG A O 1
ATOM 1372 N N . SER A 1 195 ? -3.077 -7.302 14.929 1.00 94.12 195 SER A N 1
ATOM 1373 C CA . SER A 1 195 ? -3.924 -6.459 15.773 1.00 94.12 195 SER A CA 1
ATOM 1374 C C . SER A 1 195 ? -3.697 -4.963 15.565 1.00 94.12 195 SER A C 1
ATOM 1376 O O . SER A 1 195 ? -4.280 -4.159 16.293 1.00 94.12 195 SER A O 1
ATOM 1378 N N . LYS A 1 196 ? -2.841 -4.554 14.623 1.00 95.75 196 LYS A N 1
ATOM 1379 C CA . LYS A 1 196 ? -2.588 -3.135 14.361 1.00 95.75 196 LYS A CA 1
ATOM 1380 C C . LYS A 1 196 ? -3.776 -2.547 13.613 1.00 95.75 196 LYS A C 1
ATOM 1382 O O . LYS A 1 196 ? -4.133 -3.034 12.547 1.00 95.75 196 LYS A O 1
ATOM 1387 N N . GLN A 1 197 ? -4.379 -1.506 14.179 1.00 95.88 197 GLN A N 1
ATOM 1388 C CA . GLN A 1 197 ? -5.563 -0.834 13.620 1.00 95.88 197 GLN A CA 1
ATOM 1389 C C . GLN A 1 197 ? -5.258 0.566 13.070 1.00 95.88 197 GLN A C 1
ATOM 1391 O O . GLN A 1 197 ? -6.032 1.111 12.292 1.00 95.88 197 GLN A O 1
ATOM 1396 N N . PHE A 1 198 ? -4.138 1.167 13.471 1.00 97.88 198 PHE A N 1
ATOM 1397 C CA . PHE A 1 198 ? -3.820 2.560 13.167 1.00 97.88 198 PHE A CA 1
ATOM 1398 C C . PHE A 1 198 ? -2.499 2.670 12.409 1.00 97.88 198 PHE A C 1
ATOM 1400 O O . PHE A 1 198 ? -1.564 1.912 12.680 1.00 97.88 198 PHE A O 1
ATOM 1407 N N . CYS A 1 199 ? -2.414 3.640 11.496 1.00 97.00 199 CYS A N 1
ATOM 1408 C CA . CYS A 1 199 ? -1.159 4.012 10.852 1.00 97.00 199 CYS A CA 1
ATOM 1409 C C . CYS A 1 199 ? -0.209 4.709 11.845 1.00 97.00 199 CYS A C 1
ATOM 1411 O O . CYS A 1 199 ? -0.653 5.394 12.776 1.00 97.00 199 CYS A O 1
ATOM 1413 N N . ASP A 1 200 ? 1.098 4.560 11.615 1.00 94.56 200 ASP A N 1
ATOM 1414 C CA . ASP A 1 200 ? 2.123 5.262 12.401 1.00 94.56 200 ASP A CA 1
ATOM 1415 C C . ASP A 1 200 ? 2.312 6.704 11.906 1.00 94.56 200 ASP A C 1
ATOM 1417 O O . ASP A 1 200 ? 2.553 7.600 12.710 1.00 94.56 200 ASP A O 1
ATOM 1421 N N . GLU A 1 201 ? 2.135 6.935 10.600 1.00 92.19 201 GLU A N 1
ATOM 1422 C CA . GLU A 1 201 ? 2.413 8.205 9.912 1.00 92.19 201 GLU A CA 1
ATOM 1423 C C . GLU A 1 201 ? 1.701 9.404 10.548 1.00 92.19 201 GLU A C 1
ATOM 1425 O O . GLU A 1 201 ? 2.334 10.403 10.870 1.00 92.19 201 GLU A O 1
ATOM 1430 N N . ALA A 1 202 ? 0.395 9.288 10.802 1.00 93.00 202 ALA A N 1
ATOM 1431 C CA . ALA A 1 202 ? -0.396 10.365 11.395 1.00 93.00 202 ALA A CA 1
ATOM 1432 C C . ALA A 1 202 ? -0.634 10.187 12.909 1.00 93.00 202 ALA A C 1
ATOM 1434 O O . ALA A 1 202 ? -1.544 10.794 13.479 1.00 93.00 202 ALA A O 1
ATOM 1435 N N . ASN A 1 203 ? 0.134 9.302 13.562 1.00 95.25 203 ASN A N 1
ATOM 1436 C CA . ASN A 1 203 ? 0.024 8.977 14.988 1.00 95.25 203 ASN A CA 1
ATOM 1437 C C . ASN A 1 203 ? -1.430 8.716 15.450 1.00 95.25 203 ASN A C 1
ATOM 1439 O O . ASN A 1 203 ? -1.897 9.199 16.491 1.00 95.25 203 ASN A O 1
ATOM 1443 N N . CYS A 1 204 ? -2.188 7.970 14.639 1.00 97.56 204 CYS A N 1
ATOM 1444 C CA . CYS A 1 204 ? -3.628 7.810 14.841 1.00 97.56 204 CYS A CA 1
ATOM 1445 C C . CYS A 1 204 ? -3.971 7.031 16.116 1.00 97.56 204 CYS A C 1
ATOM 1447 O O . CYS A 1 204 ? -4.993 7.317 16.739 1.00 97.56 204 CYS A O 1
ATOM 1449 N N . ALA A 1 205 ? -3.096 6.120 16.555 1.00 96.38 205 ALA A N 1
ATOM 1450 C CA . ALA A 1 205 ? -3.268 5.405 17.817 1.00 96.38 205 ALA A CA 1
ATOM 1451 C C . ALA A 1 205 ? -3.310 6.374 19.010 1.00 96.38 205 ALA A C 1
ATOM 1453 O O . ALA A 1 205 ? -4.253 6.346 19.802 1.00 96.38 205 ALA A O 1
ATOM 1454 N N . ASN A 1 206 ? -2.337 7.288 19.116 1.00 96.31 206 ASN A N 1
ATOM 1455 C CA . ASN A 1 206 ? -2.309 8.270 20.199 1.00 96.31 206 ASN A CA 1
ATOM 1456 C C . ASN A 1 206 ? -3.514 9.217 20.134 1.00 96.31 206 ASN A C 1
ATOM 1458 O O . ASN A 1 206 ? -4.144 9.488 21.154 1.00 96.31 206 ASN A O 1
ATOM 1462 N N . ARG A 1 207 ? -3.894 9.671 18.931 1.00 95.25 207 ARG A N 1
ATOM 1463 C CA . ARG A 1 207 ? -5.092 10.506 18.745 1.00 95.25 207 ARG A CA 1
ATOM 1464 C C . ARG A 1 207 ? -6.356 9.816 19.263 1.00 95.25 207 ARG A C 1
ATOM 1466 O O . ARG A 1 207 ? -7.121 10.431 20.008 1.00 95.25 207 ARG A O 1
ATOM 1473 N N . ALA A 1 208 ? -6.548 8.541 18.923 1.00 96.06 208 ALA A N 1
ATOM 1474 C CA . ALA A 1 208 ? -7.673 7.745 19.403 1.00 96.06 208 ALA A CA 1
ATOM 1475 C C . ALA A 1 208 ? -7.653 7.597 20.937 1.00 96.06 208 ALA A C 1
ATOM 1477 O O . ALA A 1 208 ? -8.675 7.814 21.593 1.00 96.06 208 ALA A O 1
ATOM 1478 N N . HIS A 1 209 ? -6.484 7.320 21.528 1.00 95.88 209 HIS A N 1
ATOM 1479 C CA . HIS A 1 209 ? -6.322 7.232 22.982 1.00 95.88 209 HIS A CA 1
ATOM 1480 C C . HIS A 1 209 ? -6.644 8.549 23.699 1.00 95.88 209 HIS A C 1
ATOM 1482 O O . HIS A 1 209 ? -7.406 8.545 24.669 1.00 95.88 209 HIS A O 1
ATOM 1488 N N . VAL A 1 210 ? -6.112 9.675 23.216 1.00 95.81 210 VAL A N 1
ATOM 1489 C CA . VAL A 1 210 ? -6.360 11.007 23.787 1.00 95.81 210 VAL A CA 1
ATOM 1490 C C . VAL A 1 210 ? -7.842 11.364 23.704 1.00 95.81 210 VAL A C 1
ATOM 1492 O O . VAL A 1 210 ? -8.408 11.859 24.679 1.00 95.81 210 VAL A O 1
ATOM 1495 N N . ARG A 1 211 ? -8.501 11.074 22.577 1.00 93.06 211 ARG A N 1
ATOM 1496 C CA . ARG A 1 211 ? -9.942 11.303 22.418 1.00 93.06 211 ARG A CA 1
ATOM 1497 C C . ARG A 1 211 ? -10.756 10.488 23.418 1.00 93.06 211 ARG A C 1
ATOM 1499 O O . ARG A 1 211 ? -11.596 11.050 24.115 1.00 93.06 211 ARG A O 1
ATOM 1506 N N . ALA A 1 212 ? -10.477 9.190 23.525 1.00 94.19 212 ALA A N 1
ATOM 1507 C CA . ALA A 1 212 ? -11.162 8.313 24.467 1.00 94.19 212 ALA A CA 1
ATOM 1508 C C . ALA A 1 212 ? -10.938 8.755 25.923 1.00 94.19 212 ALA A C 1
ATOM 1510 O O . ALA A 1 212 ? -11.863 8.719 26.730 1.00 94.19 212 ALA A O 1
ATOM 1511 N N . TYR A 1 213 ? -9.727 9.208 26.262 1.00 96.00 213 TYR A N 1
ATOM 1512 C CA . TYR A 1 213 ? -9.425 9.774 27.576 1.00 96.00 213 TYR A CA 1
ATOM 1513 C C . TYR A 1 213 ? -10.253 11.032 27.867 1.00 96.00 213 TYR A C 1
ATOM 1515 O O . TYR A 1 213 ? -10.897 11.106 28.914 1.00 96.00 213 TYR A O 1
ATOM 1523 N N . ARG A 1 214 ? -10.299 11.988 26.928 1.00 95.81 214 ARG A N 1
ATOM 1524 C CA . ARG A 1 214 ? -11.099 13.217 27.066 1.00 95.81 214 ARG A CA 1
ATOM 1525 C C . ARG A 1 214 ? -12.594 12.919 27.201 1.00 95.81 214 ARG A C 1
ATOM 1527 O O . ARG A 1 214 ? -13.240 13.526 28.044 1.00 95.81 214 ARG A O 1
ATOM 1534 N N . ALA A 1 215 ? -13.122 11.959 26.440 1.00 94.38 215 ALA A N 1
ATOM 1535 C CA . ALA A 1 215 ? -14.523 11.544 26.535 1.00 94.38 215 ALA A CA 1
ATOM 1536 C C . ALA A 1 215 ? -14.870 10.972 27.921 1.00 94.38 215 ALA A C 1
ATOM 1538 O O . ALA A 1 215 ? -15.893 11.338 28.490 1.00 94.38 215 ALA A O 1
ATOM 1539 N N . ARG A 1 216 ? -13.993 10.139 28.504 1.00 95.44 216 ARG A N 1
ATOM 1540 C CA . ARG A 1 216 ? -14.183 9.625 29.873 1.00 95.44 216 ARG A CA 1
ATOM 1541 C C . ARG A 1 216 ? -14.145 10.737 30.921 1.00 95.44 216 ARG A C 1
ATOM 1543 O O . ARG A 1 216 ? -14.986 10.756 31.805 1.00 95.44 216 ARG A O 1
ATOM 1550 N N . ARG A 1 217 ? -13.207 11.685 30.807 1.00 95.44 217 ARG A N 1
ATOM 1551 C CA . ARG A 1 217 ? -13.133 12.841 31.722 1.00 95.44 217 ARG A CA 1
ATOM 1552 C C . ARG A 1 217 ? -14.360 13.748 31.628 1.00 95.44 217 ARG A C 1
ATOM 1554 O O . ARG A 1 217 ? -14.822 14.227 32.652 1.00 95.44 217 ARG A O 1
ATOM 1561 N N . ALA A 1 218 ? -14.882 13.968 30.422 1.00 93.56 218 ALA A N 1
ATOM 1562 C CA . ALA A 1 218 ? -16.098 14.750 30.224 1.00 93.56 218 ALA A CA 1
ATOM 1563 C C . ALA A 1 218 ? -17.339 14.047 30.799 1.00 93.56 218 ALA A C 1
ATOM 1565 O O . ALA A 1 218 ? -18.182 14.712 31.386 1.00 93.56 218 ALA A O 1
ATOM 1566 N N . ALA A 1 219 ? -17.428 12.718 30.668 1.00 93.25 219 ALA A N 1
ATOM 1567 C CA . ALA A 1 219 ? -18.503 11.937 31.279 1.00 93.25 219 ALA A CA 1
ATOM 1568 C C . ALA A 1 219 ? -18.460 12.022 32.812 1.00 93.25 219 ALA A C 1
ATOM 1570 O O . ALA A 1 219 ? -19.474 12.320 33.421 1.00 93.25 219 ALA A O 1
ATOM 1571 N N . GLU A 1 220 ? -17.283 11.875 33.425 1.00 90.94 220 GLU A N 1
ATOM 1572 C CA . GLU A 1 220 ? -17.140 11.987 34.884 1.00 90.94 220 GLU A CA 1
ATOM 1573 C C . GLU A 1 220 ? -17.463 13.392 35.411 1.00 90.94 220 GLU A C 1
ATOM 1575 O O . GLU A 1 220 ? -18.148 13.519 36.419 1.00 90.94 220 GLU A O 1
ATOM 1580 N N . ALA A 1 221 ? -17.040 14.449 34.710 1.00 85.31 221 ALA A N 1
ATOM 1581 C CA . ALA A 1 221 ? -17.412 15.818 35.073 1.00 85.31 221 ALA A CA 1
ATOM 1582 C C . ALA A 1 221 ? -18.926 16.070 34.920 1.00 85.31 221 ALA A C 1
ATOM 1584 O O . ALA A 1 221 ? -19.532 16.741 35.752 1.00 85.31 221 ALA A O 1
ATOM 1585 N N . GLY A 1 222 ? -19.551 15.503 33.881 1.00 77.12 222 GLY A N 1
ATOM 1586 C CA . GLY A 1 222 ? -21.001 15.561 33.686 1.00 77.12 222 GLY A CA 1
ATOM 1587 C C . GLY A 1 222 ? -21.786 14.745 34.720 1.00 77.12 222 GLY A C 1
ATOM 1588 O O . GLY A 1 222 ? -22.873 15.155 35.125 1.00 77.12 222 GLY A O 1
ATOM 1589 N N . ASP A 1 223 ? -21.240 13.625 35.193 1.00 72.75 223 ASP A N 1
ATOM 1590 C CA . ASP A 1 223 ? -21.822 12.813 36.266 1.00 72.75 223 ASP A CA 1
ATOM 1591 C C . ASP A 1 223 ? -21.751 13.542 37.624 1.00 72.75 223 ASP A C 1
ATOM 1593 O O . ASP A 1 223 ? -22.698 13.482 38.409 1.00 72.75 223 ASP A O 1
ATOM 1597 N N . GLU A 1 224 ? -20.682 14.304 37.888 1.00 64.94 224 GLU A N 1
ATOM 1598 C CA . GLU A 1 224 ? -20.584 15.176 39.070 1.00 64.94 224 GLU A CA 1
ATOM 1599 C C . GLU A 1 224 ? -21.590 16.340 39.015 1.00 64.94 224 GLU A C 1
ATOM 1601 O O . GLU A 1 224 ? -22.274 16.620 40.002 1.00 64.94 224 GLU A O 1
ATOM 1606 N N . GLU A 1 225 ? -21.742 16.985 37.856 1.00 65.75 225 GLU A N 1
ATOM 1607 C CA . GLU A 1 225 ? -22.662 18.113 37.669 1.00 65.75 225 GLU A CA 1
ATOM 1608 C C . GLU A 1 225 ? -24.139 17.665 37.698 1.00 65.75 225 GLU A C 1
ATOM 1610 O O . GLU A 1 225 ? -24.980 18.290 38.349 1.00 65.75 225 GLU A O 1
ATOM 1615 N N . THR A 1 226 ? -24.471 16.523 37.085 1.00 66.44 226 THR A N 1
ATOM 1616 C CA . THR A 1 226 ? -25.820 15.930 37.166 1.00 66.44 226 THR A CA 1
ATOM 1617 C C . THR A 1 226 ? -26.129 15.364 38.553 1.00 66.44 226 THR A C 1
ATOM 1619 O O . THR A 1 226 ? -27.273 15.467 39.010 1.00 66.44 226 THR A O 1
ATOM 1622 N N . GLY A 1 227 ? -25.130 14.830 39.262 1.00 60.56 227 GLY A N 1
ATOM 1623 C CA . GLY A 1 227 ? -25.234 14.437 40.667 1.00 60.56 227 GLY A CA 1
ATOM 1624 C C . GLY A 1 227 ? -25.532 15.626 41.584 1.00 60.56 227 GLY A C 1
ATOM 1625 O O . GLY A 1 227 ? -26.438 15.540 42.418 1.00 60.56 227 GLY A O 1
ATOM 1626 N N . ALA A 1 228 ? -24.854 16.759 41.377 1.00 60.59 228 ALA A N 1
ATOM 1627 C CA . ALA A 1 228 ? -25.086 17.998 42.119 1.00 60.59 228 ALA A CA 1
ATOM 1628 C C . ALA A 1 228 ? -26.493 18.570 41.870 1.00 60.59 228 ALA A C 1
ATOM 1630 O O . ALA A 1 228 ? -27.217 18.846 42.823 1.00 60.59 228 ALA A O 1
ATOM 1631 N N . VAL A 1 229 ? -26.942 18.652 40.611 1.00 60.91 229 VAL A N 1
ATOM 1632 C CA . VAL A 1 229 ? -28.295 19.143 40.268 1.00 60.91 229 VAL A CA 1
ATOM 1633 C C . VAL A 1 229 ? -29.396 18.223 40.814 1.00 60.91 229 VAL A C 1
ATOM 1635 O O . VAL A 1 229 ? -30.457 18.692 41.237 1.00 60.91 229 VAL A O 1
ATOM 1638 N N . SER A 1 230 ? -29.160 16.909 40.841 1.00 60.16 230 SER A N 1
ATOM 1639 C CA . SER A 1 230 ? -30.099 15.933 41.409 1.00 60.16 230 SER A CA 1
ATOM 1640 C C . SER A 1 230 ? -30.198 16.048 42.933 1.00 60.16 230 SER A C 1
ATOM 1642 O O . SER A 1 230 ? -31.300 15.959 43.478 1.00 60.16 230 SER A O 1
ATOM 1644 N N . ALA A 1 231 ? -29.073 16.293 43.613 1.00 60.56 231 ALA A N 1
ATOM 1645 C CA . ALA A 1 231 ? -29.030 16.539 45.052 1.00 60.56 231 ALA A CA 1
ATOM 1646 C C . ALA A 1 231 ? -29.736 17.856 45.424 1.00 60.56 231 ALA A C 1
ATOM 1648 O O . ALA A 1 231 ? -30.595 17.857 46.304 1.00 60.56 231 ALA A O 1
ATOM 1649 N N . ASP A 1 232 ? -29.468 18.945 44.699 1.00 60.97 232 ASP A N 1
ATOM 1650 C CA . ASP A 1 232 ? -30.128 20.244 44.898 1.00 60.97 232 ASP A CA 1
ATOM 1651 C C . ASP A 1 232 ? -31.651 20.158 44.700 1.00 60.97 232 ASP A C 1
ATOM 1653 O O . ASP A 1 232 ? -32.445 20.693 45.480 1.00 60.97 232 ASP A O 1
ATOM 1657 N N . ARG A 1 233 ? -32.088 19.408 43.681 1.00 58.97 233 ARG A N 1
ATOM 1658 C CA . ARG A 1 233 ? -33.510 19.183 43.395 1.00 58.97 233 ARG A CA 1
ATOM 1659 C C . ARG A 1 233 ? -34.196 18.306 44.449 1.00 58.97 233 ARG A C 1
ATOM 1661 O O . ARG A 1 233 ? -35.387 18.505 44.696 1.00 58.97 233 ARG A O 1
ATOM 1668 N N . ALA A 1 234 ? -33.489 17.356 45.060 1.00 60.94 234 ALA A N 1
ATOM 1669 C CA . ALA A 1 234 ? -34.013 16.559 46.170 1.00 60.94 234 ALA A CA 1
ATOM 1670 C C . ALA A 1 234 ? -34.205 17.419 47.433 1.00 60.94 234 ALA A C 1
ATOM 1672 O O . ALA A 1 234 ? -35.286 17.404 48.019 1.00 60.94 234 ALA A O 1
ATOM 1673 N N . VAL A 1 235 ? -33.219 18.261 47.770 1.00 61.00 235 VAL A N 1
ATOM 1674 C CA . VAL A 1 235 ? -33.291 19.197 48.910 1.00 61.00 235 VAL A CA 1
ATOM 1675 C C . VAL A 1 235 ? -34.465 20.176 48.765 1.00 61.00 235 VAL A C 1
ATOM 1677 O O . VAL A 1 235 ? -35.196 20.425 49.723 1.00 61.00 235 VAL A O 1
ATOM 1680 N N . GLN A 1 236 ? -34.714 20.690 47.557 1.00 59.94 236 GLN A N 1
ATOM 1681 C CA . GLN A 1 236 ? -35.845 21.590 47.296 1.00 59.94 236 GLN A CA 1
ATOM 1682 C C . GLN A 1 236 ? -37.213 20.885 47.363 1.00 59.94 236 GLN A C 1
ATOM 1684 O O . GLN A 1 236 ? -38.195 21.504 47.766 1.00 59.94 236 GLN A O 1
ATOM 1689 N N . GLN A 1 237 ? -37.311 19.601 46.999 1.00 58.47 237 GLN A N 1
ATOM 1690 C CA . GLN A 1 237 ? -38.573 18.847 47.075 1.00 58.47 237 GLN A CA 1
ATOM 1691 C C . GLN A 1 237 ? -38.953 18.462 48.509 1.00 58.47 237 GLN A C 1
ATOM 1693 O O . GLN A 1 237 ? -40.139 18.506 48.845 1.00 58.47 237 GLN A O 1
ATOM 1698 N N . ASP A 1 238 ? -37.975 18.145 49.361 1.00 56.97 238 ASP A N 1
ATOM 1699 C CA . ASP A 1 238 ? -38.223 17.917 50.789 1.00 56.97 238 ASP A CA 1
ATOM 1700 C C . ASP A 1 238 ? -38.646 19.217 51.498 1.00 56.97 238 ASP A C 1
ATOM 1702 O O . ASP A 1 238 ? -39.607 19.211 52.267 1.00 56.97 238 ASP A O 1
ATOM 1706 N N . ALA A 1 239 ? -38.062 20.367 51.136 1.00 57.53 239 ALA A N 1
ATOM 1707 C CA . ALA A 1 239 ? -38.464 21.675 51.670 1.00 57.53 239 ALA A CA 1
ATOM 1708 C C . ALA A 1 239 ? -39.900 22.106 51.286 1.00 57.53 239 ALA A C 1
ATOM 1710 O O . ALA A 1 239 ? -40.533 22.879 52.007 1.00 57.53 239 ALA A O 1
ATOM 1711 N N . VAL A 1 240 ? -40.439 21.618 50.161 1.00 56.41 240 VAL A N 1
ATOM 1712 C CA . VAL A 1 240 ? -41.827 21.890 49.731 1.00 56.41 240 VAL A CA 1
ATOM 1713 C C . VAL A 1 240 ? -42.831 20.950 50.414 1.00 56.41 240 VAL A C 1
ATOM 1715 O O . VAL A 1 240 ? -43.986 21.330 50.604 1.00 56.41 240 VAL A O 1
ATOM 1718 N N . ARG A 1 241 ? -42.412 19.747 50.831 1.00 55.69 241 ARG A N 1
ATOM 1719 C CA . ARG A 1 241 ? -43.270 18.789 51.553 1.00 55.69 241 ARG A CA 1
ATOM 1720 C C . ARG A 1 241 ? -43.556 19.184 53.003 1.00 55.69 241 ARG A C 1
ATOM 1722 O O . ARG A 1 241 ? -44.629 18.845 53.491 1.00 55.69 241 ARG A O 1
ATOM 1729 N N . ASP A 1 242 ? -42.668 19.937 53.650 1.00 54.12 242 ASP A N 1
ATOM 1730 C CA . ASP A 1 242 ? -42.856 20.427 55.029 1.00 54.12 242 ASP A CA 1
ATOM 1731 C C . ASP A 1 242 ? -43.733 21.691 55.140 1.00 54.12 242 ASP A C 1
ATOM 1733 O O . ASP A 1 242 ? -43.948 22.225 56.228 1.00 54.12 242 ASP A O 1
ATOM 1737 N N . ARG A 1 243 ? -44.298 22.178 54.026 1.00 51.12 243 ARG A N 1
ATOM 1738 C CA . ARG A 1 243 ? -45.205 23.335 54.013 1.00 51.12 243 ARG A CA 1
ATOM 1739 C C . ARG A 1 243 ? -46.657 22.885 53.838 1.00 51.12 243 ARG A C 1
ATOM 1741 O O . ARG A 1 243 ? -47.245 23.016 52.767 1.00 51.12 243 ARG A O 1
ATOM 1748 N N . ALA A 1 244 ? -47.232 22.333 54.906 1.00 52.34 244 ALA A N 1
ATOM 1749 C CA . ALA A 1 244 ? -48.672 22.102 55.003 1.00 52.34 244 ALA A CA 1
ATOM 1750 C C . ALA A 1 244 ? -49.424 23.452 55.049 1.00 52.34 244 ALA A C 1
ATOM 1752 O O . ALA A 1 244 ? -49.004 24.345 55.785 1.00 52.34 244 ALA A O 1
ATOM 1753 N N . PRO A 1 245 ? -50.520 23.643 54.292 1.00 51.19 245 PRO A N 1
ATOM 1754 C CA . PRO A 1 245 ? -51.411 24.771 54.512 1.00 51.19 245 PRO A CA 1
ATOM 1755 C C . PRO A 1 245 ? -52.374 24.455 55.664 1.00 51.19 245 PRO A C 1
ATOM 1757 O O . PRO A 1 245 ? -53.136 23.489 55.601 1.00 51.19 245 PRO A O 1
ATOM 1760 N N . ASP A 1 246 ? -52.357 25.290 56.700 1.00 51.25 246 ASP A N 1
ATOM 1761 C CA . ASP A 1 246 ? -53.399 25.332 57.724 1.00 51.25 246 ASP A CA 1
ATOM 1762 C C . ASP A 1 246 ? -54.703 25.881 57.113 1.00 51.25 246 ASP A C 1
ATOM 1764 O O . ASP A 1 246 ? -54.718 26.972 56.538 1.00 51.25 246 ASP A O 1
ATOM 1768 N N . GLY A 1 247 ? -55.809 25.136 57.219 1.00 47.88 247 GLY A N 1
ATOM 1769 C CA . GLY A 1 247 ? -57.124 25.589 56.749 1.00 47.88 247 GLY A CA 1
ATOM 1770 C C . GLY A 1 247 ? -58.280 24.640 57.083 1.00 47.88 247 GLY A C 1
ATOM 1771 O O . GLY A 1 247 ? -58.267 23.473 56.707 1.00 47.88 247 GLY A O 1
ATOM 1772 N N . GLU A 1 248 ? -59.278 25.161 57.799 1.00 41.34 248 GLU A N 1
ATOM 1773 C CA . GLU A 1 248 ? -60.372 24.487 58.514 1.00 41.34 248 GLU A CA 1
ATOM 1774 C C . GLU A 1 248 ? -61.351 23.589 57.713 1.00 41.34 248 GLU A C 1
ATOM 1776 O O . GLU A 1 248 ? -61.879 23.945 56.665 1.00 41.34 248 GLU A O 1
ATOM 1781 N N . GLY A 1 249 ? -61.652 22.441 58.338 1.00 47.16 249 GLY A N 1
ATOM 1782 C CA . GLY A 1 249 ? -62.904 21.665 58.457 1.00 47.16 249 GLY A CA 1
ATOM 1783 C C . GLY A 1 249 ? -64.107 21.817 57.505 1.00 47.16 249 GLY A C 1
ATOM 1784 O O . GLY A 1 249 ? -64.669 22.892 57.359 1.00 47.16 249 GLY A O 1
ATOM 1785 N N . THR A 1 250 ? -64.663 20.667 57.069 1.00 37.31 250 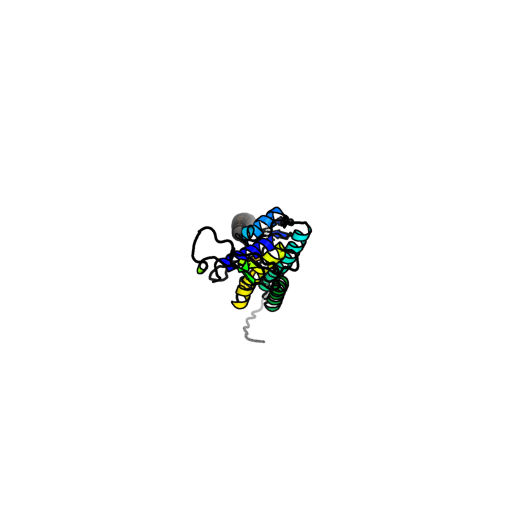THR A N 1
ATOM 1786 C CA . THR A 1 250 ? -66.112 20.318 57.115 1.00 37.31 250 THR A CA 1
ATOM 1787 C C . THR A 1 250 ? -66.323 18.783 56.978 1.00 37.31 250 THR A C 1
ATOM 1789 O O . THR A 1 250 ? -65.497 18.066 56.428 1.00 37.31 250 THR A O 1
ATOM 1792 N N . LYS A 1 251 ? -67.422 18.304 57.582 1.00 51.34 251 LYS A N 1
ATOM 1793 C CA . LYS A 1 251 ? -67.844 16.969 58.084 1.00 51.34 251 LYS A CA 1
ATOM 1794 C C . LYS A 1 251 ? -67.993 15.760 57.109 1.00 51.34 251 LYS A C 1
ATOM 1796 O O . LYS A 1 251 ? -67.977 15.934 55.897 1.00 51.34 251 LYS A O 1
ATOM 1801 N N . PRO A 1 252 ? -68.212 14.524 57.646 1.00 59.62 252 PRO A N 1
ATOM 1802 C CA . PRO A 1 252 ? -68.105 13.250 56.917 1.00 59.62 252 PRO A CA 1
ATOM 1803 C C . PRO A 1 252 ? -69.430 12.705 56.339 1.00 59.62 252 PRO A C 1
ATOM 1805 O O . PRO A 1 252 ? -70.504 12.915 56.904 1.00 59.62 252 PRO A O 1
ATOM 1808 N N . GLY A 1 253 ? -69.342 11.897 55.269 1.00 39.75 253 GLY A N 1
ATOM 1809 C CA . GLY A 1 253 ? -70.482 11.222 54.630 1.00 39.75 253 GLY A CA 1
ATOM 1810 C C . GLY A 1 253 ? -70.163 9.852 53.996 1.00 39.75 253 GLY A C 1
ATOM 1811 O O . GLY A 1 253 ? -69.543 9.771 52.949 1.00 39.75 253 GLY A O 1
ATOM 1812 N N . LYS A 1 254 ? -70.628 8.787 54.669 1.00 42.62 254 LYS A N 1
ATOM 1813 C CA . LYS A 1 254 ? -71.080 7.438 54.227 1.00 42.62 254 LYS A CA 1
ATOM 1814 C C . LYS A 1 254 ? -70.486 6.709 52.984 1.00 42.62 254 LYS A C 1
ATOM 1816 O O . LYS A 1 254 ? -70.790 7.028 51.848 1.00 42.62 254 LYS A O 1
ATOM 1821 N N . LYS A 1 255 ? -69.888 5.538 53.290 1.00 44.69 255 LYS A N 1
ATOM 1822 C CA . LYS A 1 255 ? -70.075 4.150 52.757 1.00 44.69 255 LYS A CA 1
ATOM 1823 C C . LYS A 1 255 ? -70.263 3.873 51.242 1.00 44.69 255 LYS A C 1
ATOM 1825 O O . LYS A 1 255 ? -71.332 4.141 50.715 1.00 44.69 255 LYS A O 1
ATOM 1830 N N . ALA A 1 256 ? -69.384 3.018 50.688 1.00 43.16 256 ALA A N 1
ATOM 1831 C CA . ALA A 1 256 ? -69.671 1.767 49.927 1.00 43.16 256 ALA A CA 1
ATOM 1832 C C . ALA A 1 256 ? -68.322 1.057 49.626 1.00 43.16 256 ALA A C 1
ATOM 1834 O O . ALA A 1 256 ? -67.434 1.675 49.063 1.00 43.16 256 ALA A O 1
ATOM 1835 N N . LYS A 1 257 ? -67.945 -0.078 50.234 1.00 39.69 257 LYS A N 1
ATOM 1836 C CA . LYS A 1 257 ? -68.289 -1.504 50.006 1.00 39.69 257 LYS A CA 1
ATOM 1837 C C . LYS A 1 257 ? -67.962 -2.054 48.595 1.00 39.69 257 LYS A C 1
ATOM 1839 O O . LYS A 1 257 ? -68.521 -1.576 47.620 1.00 39.69 257 LYS A O 1
ATOM 1844 N N . LYS A 1 258 ? -67.234 -3.193 48.608 1.00 38.91 258 LYS A N 1
ATOM 1845 C CA . LYS A 1 258 ? -66.980 -4.224 47.563 1.00 38.91 258 LYS A CA 1
ATOM 1846 C C . LYS A 1 258 ? -65.893 -3.902 46.517 1.00 38.91 258 LYS A C 1
ATOM 1848 O O . LYS A 1 258 ? -65.776 -2.771 46.100 1.00 38.91 258 LYS A O 1
ATOM 1853 N N . ASP A 1 259 ? -65.069 -4.839 46.039 1.00 40.31 259 ASP A N 1
ATOM 1854 C CA . ASP A 1 259 ? -65.064 -6.302 46.162 1.00 40.31 259 ASP A CA 1
ATOM 1855 C C . ASP A 1 259 ? -63.641 -6.870 45.959 1.00 40.31 259 ASP A C 1
ATOM 1857 O O . ASP A 1 259 ? -62.783 -6.257 45.326 1.00 40.31 259 ASP A O 1
ATOM 1861 N N . LYS A 1 260 ? -63.411 -8.070 46.499 1.00 46.94 260 LYS A N 1
ATOM 1862 C CA . LYS A 1 260 ? -62.198 -8.880 46.322 1.00 46.94 260 LYS A CA 1
ATOM 1863 C C . LYS A 1 260 ? -62.149 -9.453 44.902 1.00 46.94 260 LYS A C 1
ATOM 1865 O O . LYS A 1 260 ? -63.134 -10.008 44.432 1.00 46.94 260 LYS A O 1
ATOM 1870 N N . GLY A 1 261 ? -60.963 -9.480 44.294 1.00 40.66 261 GLY A N 1
ATOM 1871 C CA . GLY A 1 261 ? -60.738 -10.132 43.000 1.00 40.66 261 GLY A CA 1
ATOM 1872 C C . GLY A 1 261 ? -59.323 -10.677 42.828 1.00 40.66 261 GLY A C 1
ATOM 1873 O O . GLY A 1 261 ? -58.560 -10.204 42.000 1.00 40.66 261 GLY A O 1
ATOM 1874 N N . LYS A 1 262 ? -58.962 -11.686 43.622 1.00 46.81 262 LYS A N 1
ATOM 1875 C CA . LYS A 1 262 ? -57.754 -12.506 43.446 1.00 46.81 262 LYS A CA 1
ATOM 1876 C C . LYS A 1 262 ? -57.996 -13.493 42.296 1.00 46.81 262 LYS A C 1
ATOM 1878 O O . LYS A 1 262 ? -58.899 -14.314 42.432 1.00 46.81 262 LYS A O 1
ATOM 1883 N N . LYS A 1 263 ? -57.171 -13.523 41.241 1.00 43.25 263 LYS A N 1
ATOM 1884 C CA . LYS A 1 263 ? -56.974 -14.754 40.447 1.00 43.25 263 LYS A CA 1
ATOM 1885 C C . LYS A 1 263 ? -55.639 -14.789 39.696 1.00 43.25 263 LYS A C 1
ATOM 1887 O O . LYS A 1 263 ? -55.311 -13.921 38.902 1.00 43.25 263 LYS A O 1
ATOM 1892 N N . LYS A 1 264 ? -54.897 -15.854 40.004 1.00 46.88 264 LYS A N 1
ATOM 1893 C CA . LYS A 1 264 ? -53.727 -16.393 39.304 1.00 46.88 264 LYS A CA 1
ATOM 1894 C C . LYS A 1 264 ? -54.137 -16.956 37.940 1.00 46.88 264 LYS A C 1
ATOM 1896 O O . LYS A 1 264 ? -55.170 -17.615 37.913 1.00 46.88 264 LYS A O 1
ATOM 1901 N N . SER A 1 265 ? -53.249 -16.893 36.942 1.00 42.66 265 SER A N 1
ATOM 1902 C CA . SER A 1 265 ? -52.886 -18.005 36.024 1.00 42.66 265 SER A CA 1
ATOM 1903 C C . SER A 1 265 ? -51.991 -17.475 34.889 1.00 42.66 265 SER A C 1
ATOM 1905 O O . SER A 1 265 ? -52.355 -16.498 34.258 1.00 42.66 265 SER A O 1
ATOM 1907 N N . LYS A 1 266 ? -50.733 -17.916 34.739 1.00 45.19 266 LYS A N 1
ATOM 1908 C CA . LYS A 1 266 ? -50.224 -19.154 34.093 1.00 45.19 266 LYS A CA 1
ATOM 1909 C C . LYS A 1 266 ? -50.206 -19.110 32.544 1.00 45.19 266 LYS A C 1
ATOM 1911 O O . LYS A 1 266 ? -51.255 -19.131 31.926 1.00 45.19 266 LYS A O 1
ATOM 1916 N N . LYS A 1 267 ? -48.985 -19.309 32.016 1.00 44.00 267 LYS A N 1
ATOM 1917 C CA . LYS A 1 267 ? -48.582 -20.137 30.852 1.00 44.00 267 LYS A CA 1
ATOM 1918 C C . LYS A 1 267 ? -48.731 -19.621 29.396 1.00 44.00 267 LYS A C 1
ATOM 1920 O O . LYS A 1 267 ? -49.821 -19.543 28.862 1.00 44.00 267 LYS A O 1
ATOM 1925 N N . HIS A 1 268 ? -47.550 -19.575 28.757 1.00 42.25 268 HIS A N 1
ATOM 1926 C CA . HIS A 1 268 ? -47.148 -20.164 27.460 1.00 42.25 268 HIS A CA 1
ATOM 1927 C C . HIS A 1 268 ? -47.530 -19.542 26.096 1.00 42.25 268 HIS A C 1
ATOM 1929 O O . HIS A 1 268 ? -48.666 -19.633 25.658 1.00 42.25 268 HIS A O 1
ATOM 1935 N N . LYS A 1 269 ? -46.443 -19.213 25.366 1.00 44.94 269 LYS A N 1
ATOM 1936 C CA . LYS A 1 269 ? -46.015 -19.762 24.056 1.00 44.94 269 LYS A CA 1
ATOM 1937 C C . LYS A 1 269 ? -46.720 -19.230 22.797 1.00 44.94 269 LYS A C 1
ATOM 1939 O O . LYS A 1 269 ? -47.831 -19.646 22.496 1.00 44.94 269 LYS A O 1
ATOM 1944 N N . LYS A 1 270 ? -45.960 -18.525 21.955 1.00 46.41 270 LYS A N 1
ATOM 1945 C CA . LYS A 1 270 ? -45.453 -19.092 20.696 1.00 46.41 270 LYS A CA 1
ATOM 1946 C C . LYS A 1 270 ? -44.179 -18.384 20.268 1.00 46.41 270 LYS A C 1
ATOM 1948 O O . LYS A 1 270 ? -44.118 -17.160 20.493 1.00 46.41 270 LYS A O 1
#